Protein AF-A0A956SH26-F1 (afdb_monomer)

Structure (mmCIF, N/CA/C/O backbone):
data_AF-A0A956SH26-F1
#
_entry.id   AF-A0A956SH26-F1
#
loop_
_atom_site.group_PDB
_atom_site.id
_atom_site.type_symbol
_atom_site.label_atom_id
_atom_site.label_alt_id
_atom_site.label_comp_id
_atom_site.label_asym_id
_atom_site.label_entity_id
_atom_site.label_seq_id
_atom_site.pdbx_PDB_ins_code
_atom_site.Cartn_x
_atom_site.Cartn_y
_atom_site.Cartn_z
_atom_site.occupancy
_atom_site.B_iso_or_equiv
_atom_site.auth_seq_id
_atom_site.auth_comp_id
_atom_site.auth_asym_id
_atom_site.auth_atom_id
_atom_site.pdbx_PDB_model_num
ATOM 1 N N . MET A 1 1 ? 24.026 -11.781 -23.128 1.00 44.22 1 MET A N 1
ATOM 2 C CA . MET A 1 1 ? 24.249 -12.808 -22.088 1.00 44.22 1 MET A CA 1
ATOM 3 C C . MET A 1 1 ? 23.084 -12.707 -21.122 1.00 44.22 1 MET A C 1
ATOM 5 O O . MET A 1 1 ? 22.837 -11.611 -20.641 1.00 44.22 1 MET A O 1
ATOM 9 N N . THR A 1 2 ? 22.314 -13.774 -20.916 1.00 54.91 2 THR A N 1
ATOM 10 C CA . THR A 1 2 ? 21.212 -13.775 -19.942 1.00 54.91 2 THR A CA 1
ATOM 11 C C . THR A 1 2 ? 21.819 -13.836 -18.546 1.00 54.91 2 THR A C 1
ATOM 13 O O . THR A 1 2 ? 22.361 -14.868 -18.153 1.00 54.91 2 THR A O 1
ATOM 16 N N . VAL A 1 3 ? 21.793 -12.716 -17.828 1.00 58.78 3 VAL A N 1
ATOM 17 C CA . VAL A 1 3 ? 22.122 -12.686 -16.400 1.00 58.78 3 VAL A CA 1
ATOM 18 C C . VAL A 1 3 ? 21.162 -13.659 -15.694 1.00 58.78 3 VAL A C 1
ATOM 20 O O . VAL A 1 3 ? 19.974 -13.647 -16.008 1.00 58.78 3 VAL A O 1
ATOM 23 N N . PRO A 1 4 ? 21.620 -14.573 -14.828 1.00 72.94 4 PRO A N 1
ATOM 24 C CA . PRO A 1 4 ? 20.715 -15.438 -14.074 1.00 72.94 4 PRO A CA 1
ATOM 25 C C . PRO A 1 4 ? 19.780 -14.630 -13.159 1.00 72.94 4 PRO A C 1
ATOM 27 O O . PRO A 1 4 ? 20.211 -13.677 -12.517 1.00 72.94 4 PRO A O 1
ATOM 30 N N . LEU A 1 5 ? 18.518 -15.055 -13.014 1.00 68.50 5 LEU A N 1
ATOM 31 C CA . LEU A 1 5 ? 17.537 -14.419 -12.110 1.00 68.50 5 LEU A CA 1
ATOM 32 C C . LEU A 1 5 ? 18.077 -14.251 -10.672 1.00 68.50 5 LEU A C 1
ATOM 34 O O . LEU A 1 5 ? 17.781 -13.277 -9.993 1.00 68.50 5 LEU A O 1
ATOM 38 N N . LEU A 1 6 ? 18.902 -15.198 -10.215 1.00 71.25 6 LEU A N 1
ATOM 39 C CA . LEU A 1 6 ? 19.466 -15.240 -8.862 1.00 71.25 6 LEU A CA 1
ATOM 40 C C . LEU A 1 6 ? 20.869 -14.628 -8.746 1.00 71.25 6 LEU A C 1
ATOM 42 O O . LEU A 1 6 ? 21.540 -14.857 -7.745 1.00 71.25 6 LEU A O 1
ATOM 46 N N . SER A 1 7 ? 21.348 -13.887 -9.746 1.00 83.06 7 SER A N 1
ATOM 47 C CA . SER A 1 7 ? 22.596 -13.118 -9.607 1.00 83.06 7 SER A CA 1
ATOM 48 C C . SER A 1 7 ? 22.368 -11.638 -9.318 1.00 83.06 7 SER A C 1
ATOM 50 O O . SER A 1 7 ? 23.337 -10.919 -9.108 1.00 83.06 7 SER A O 1
ATOM 52 N N . ASP A 1 8 ? 21.114 -11.177 -9.302 1.00 87.19 8 ASP A N 1
ATOM 53 C CA . ASP A 1 8 ? 20.775 -9.807 -8.929 1.00 87.19 8 ASP A CA 1
ATOM 54 C C . ASP A 1 8 ? 20.595 -9.695 -7.400 1.00 87.19 8 ASP A C 1
ATOM 56 O O . ASP A 1 8 ? 19.598 -10.185 -6.856 1.00 87.19 8 ASP A O 1
ATOM 60 N N . PRO A 1 9 ? 21.535 -9.057 -6.678 1.00 90.81 9 PRO A N 1
ATOM 61 C CA . PRO A 1 9 ? 21.502 -9.013 -5.221 1.00 90.81 9 PRO A CA 1
ATOM 62 C C . PRO A 1 9 ? 20.339 -8.170 -4.671 1.00 90.81 9 PRO A C 1
ATOM 64 O O . PRO A 1 9 ? 19.842 -8.477 -3.584 1.00 90.81 9 PRO A O 1
ATOM 67 N N . ILE A 1 10 ? 19.849 -7.166 -5.413 1.00 91.56 10 ILE A N 1
ATOM 68 C CA . ILE A 1 10 ? 18.668 -6.385 -5.013 1.00 91.56 10 ILE A CA 1
ATOM 69 C C . ILE A 1 10 ? 17.419 -7.259 -5.117 1.00 91.56 10 ILE A C 1
ATOM 71 O O . ILE A 1 10 ? 16.627 -7.308 -4.176 1.00 91.56 10 ILE A O 1
ATOM 75 N N . LEU A 1 11 ? 17.272 -8.006 -6.215 1.00 91.62 11 LEU A N 1
ATOM 76 C CA . LEU A 1 11 ? 16.146 -8.923 -6.393 1.00 91.62 11 LEU A CA 1
ATOM 77 C C . LEU A 1 11 ? 16.136 -10.017 -5.319 1.00 91.62 11 LEU A C 1
ATOM 79 O O . LEU A 1 11 ? 15.102 -10.257 -4.700 1.00 91.62 11 LEU A O 1
ATOM 83 N N . ILE A 1 12 ? 17.284 -10.645 -5.043 1.00 92.31 12 ILE A N 1
ATOM 84 C CA . ILE A 1 12 ? 17.405 -11.657 -3.979 1.00 92.31 12 ILE A CA 1
ATOM 85 C C . ILE A 1 12 ? 17.000 -11.067 -2.626 1.00 92.31 12 ILE A C 1
ATOM 87 O O . ILE A 1 12 ? 16.235 -11.690 -1.887 1.00 92.31 12 ILE A O 1
ATOM 91 N N . THR A 1 13 ? 17.472 -9.857 -2.316 1.00 93.62 13 THR A N 1
ATOM 92 C CA . THR A 1 13 ? 17.128 -9.158 -1.072 1.00 93.62 13 THR A CA 1
ATOM 93 C C . THR A 1 13 ? 15.626 -8.891 -0.996 1.00 93.62 13 THR A C 1
ATOM 95 O O . THR A 1 13 ? 14.999 -9.219 0.009 1.00 93.62 13 THR A O 1
ATOM 98 N N . MET A 1 14 ? 15.019 -8.383 -2.071 1.00 93.88 14 MET A N 1
ATOM 99 C CA . MET A 1 14 ? 13.576 -8.140 -2.139 1.00 93.88 14 MET A CA 1
ATOM 100 C C . MET A 1 14 ? 12.752 -9.416 -1.962 1.00 93.88 14 MET A C 1
ATOM 102 O O . MET A 1 14 ? 11.763 -9.406 -1.227 1.00 93.88 14 MET A O 1
ATOM 106 N N . LEU A 1 15 ? 13.155 -10.525 -2.586 1.00 92.81 15 LEU A N 1
ATOM 107 C CA . LEU A 1 15 ? 12.481 -11.816 -2.432 1.00 92.81 15 LEU A CA 1
ATOM 108 C C . LEU A 1 15 ? 12.598 -12.339 -0.993 1.00 92.81 15 LEU A C 1
ATOM 110 O O . LEU A 1 15 ? 11.599 -12.770 -0.415 1.00 92.81 15 LEU A O 1
ATOM 114 N N . ALA A 1 16 ? 13.785 -12.251 -0.386 1.00 91.88 16 ALA A N 1
ATOM 115 C CA . ALA A 1 16 ? 14.010 -12.661 0.999 1.00 91.88 16 ALA A CA 1
ATOM 116 C C . ALA A 1 16 ? 13.195 -11.816 1.994 1.00 91.88 16 ALA A C 1
ATOM 118 O O . ALA A 1 16 ? 12.594 -12.358 2.928 1.00 91.88 16 ALA A O 1
ATOM 119 N N . LEU A 1 17 ? 13.124 -10.499 1.774 1.00 91.69 17 LEU A N 1
ATOM 120 C CA . LEU A 1 17 ? 12.288 -9.597 2.564 1.00 91.69 17 LEU A CA 1
ATOM 121 C C . LEU A 1 17 ? 10.804 -9.946 2.418 1.00 91.69 17 LEU A C 1
ATOM 123 O O . LEU A 1 17 ? 10.129 -10.132 3.428 1.00 91.69 17 LEU A O 1
ATOM 127 N N . SER A 1 18 ? 10.318 -10.102 1.185 1.00 88.31 18 SER A N 1
ATOM 128 C CA . SER A 1 18 ? 8.891 -10.303 0.893 1.00 88.31 18 SER A CA 1
ATOM 129 C C . SER A 1 18 ? 8.357 -11.655 1.374 1.00 88.31 18 SER A C 1
ATOM 131 O O . SER A 1 18 ? 7.241 -11.734 1.880 1.00 88.31 18 SER A O 1
ATOM 133 N N . VAL A 1 19 ? 9.142 -12.729 1.240 1.00 88.00 19 VAL A N 1
ATOM 134 C CA . VAL A 1 19 ? 8.716 -14.087 1.630 1.00 88.00 19 VAL A CA 1
ATOM 135 C C . VAL A 1 19 ? 9.003 -14.375 3.106 1.00 88.00 19 VAL A C 1
ATOM 137 O O . VAL A 1 19 ? 8.254 -15.110 3.747 1.00 88.00 19 VAL A O 1
ATOM 140 N N . GLY A 1 20 ? 10.090 -13.821 3.648 1.00 85.50 20 GLY A N 1
ATOM 141 C CA . GLY A 1 20 ? 10.571 -14.134 4.992 1.00 85.50 20 GLY A CA 1
ATOM 142 C C . GLY A 1 20 ? 10.289 -13.034 6.007 1.00 85.50 20 GLY A C 1
ATOM 143 O O . GLY A 1 20 ? 9.491 -13.214 6.924 1.00 85.50 20 GLY A O 1
ATOM 144 N N . ILE A 1 21 ? 10.984 -11.902 5.877 1.00 85.12 21 ILE A N 1
ATOM 145 C CA . ILE A 1 21 ? 11.064 -10.900 6.951 1.00 85.12 21 ILE A CA 1
ATOM 146 C C . ILE A 1 21 ? 9.741 -10.154 7.139 1.00 85.12 21 ILE A C 1
ATOM 148 O O . ILE A 1 21 ? 9.272 -10.052 8.271 1.00 85.12 21 ILE A O 1
ATOM 152 N N . LEU A 1 22 ? 9.114 -9.672 6.063 1.00 88.75 22 LEU A N 1
ATOM 153 C CA . LEU A 1 22 ? 7.910 -8.838 6.146 1.00 88.75 22 LEU A CA 1
ATOM 154 C C . LEU A 1 22 ? 6.697 -9.578 6.731 1.00 88.75 22 LEU A C 1
ATOM 156 O O . LEU A 1 22 ? 6.100 -9.051 7.672 1.00 88.75 22 LEU A O 1
ATOM 160 N N . PRO A 1 23 ? 6.360 -10.815 6.308 1.00 87.25 23 PRO A N 1
ATOM 161 C CA . PRO A 1 23 ? 5.244 -11.546 6.910 1.00 87.25 23 PRO A CA 1
ATOM 162 C C . PRO A 1 23 ? 5.464 -11.835 8.404 1.00 87.25 23 PRO A C 1
ATOM 164 O O . PRO A 1 23 ? 4.526 -11.789 9.207 1.00 87.25 23 PRO A O 1
ATOM 167 N N . LEU A 1 24 ? 6.711 -12.121 8.800 1.00 88.00 24 LEU A N 1
ATOM 168 C CA . LEU A 1 24 ? 7.072 -12.365 10.198 1.00 88.00 24 LEU A CA 1
ATOM 169 C C . LEU A 1 24 ? 7.025 -11.081 11.032 1.00 88.00 24 LEU A C 1
ATOM 171 O O . LEU A 1 24 ? 6.506 -11.109 12.151 1.00 88.00 24 LEU A O 1
ATOM 175 N N . LEU A 1 25 ? 7.522 -9.969 10.486 1.00 87.62 25 LEU A N 1
ATOM 176 C CA . LEU A 1 25 ? 7.476 -8.658 11.125 1.00 87.62 25 LEU A CA 1
ATOM 177 C C . LEU A 1 25 ? 6.027 -8.204 11.318 1.00 87.62 25 LEU A C 1
ATOM 179 O O . LEU A 1 25 ? 5.654 -7.879 12.442 1.00 87.62 25 LEU A O 1
ATOM 183 N N . GLY A 1 26 ? 5.180 -8.306 10.291 1.00 86.06 26 GLY A N 1
ATOM 184 C CA . GLY A 1 26 ? 3.755 -7.976 10.392 1.00 86.06 26 GLY A CA 1
ATOM 185 C C . GLY A 1 26 ? 3.036 -8.809 11.458 1.00 86.06 26 GLY A C 1
ATOM 186 O O . GLY A 1 26 ? 2.297 -8.278 12.288 1.00 86.06 26 GLY A O 1
ATOM 187 N N . LYS A 1 27 ? 3.324 -10.115 11.539 1.00 86.88 27 LYS A N 1
ATOM 188 C CA . LYS A 1 27 ? 2.788 -10.986 12.602 1.00 86.88 27 LYS A CA 1
ATOM 189 C C . LYS A 1 27 ? 3.291 -10.599 13.997 1.00 86.88 27 LYS A C 1
ATOM 191 O O . LYS A 1 27 ? 2.544 -10.705 14.973 1.00 86.88 27 LYS A O 1
ATOM 196 N N . TYR A 1 28 ? 4.551 -10.188 14.117 1.00 90.12 28 TYR A N 1
ATOM 197 C CA . TYR A 1 28 ? 5.114 -9.693 15.372 1.00 90.12 28 TYR A CA 1
ATOM 198 C C . TYR A 1 28 ? 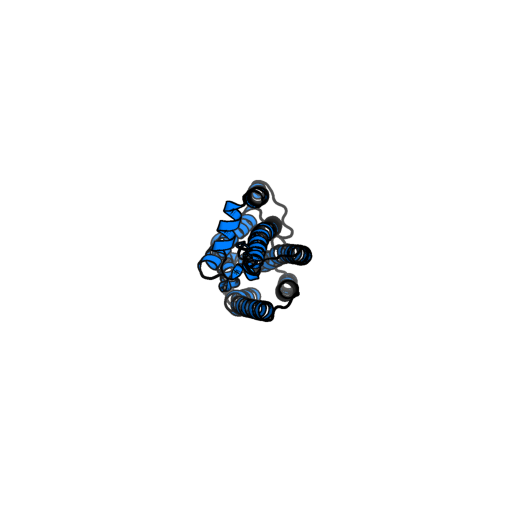4.461 -8.372 15.796 1.00 90.12 28 TYR A C 1
ATOM 200 O O . TYR A 1 28 ? 4.046 -8.243 16.950 1.00 90.12 28 TYR A O 1
ATOM 208 N N . GLU A 1 29 ? 4.314 -7.426 14.870 1.00 89.06 29 GLU A N 1
ATOM 209 C CA . GLU A 1 29 ? 3.671 -6.133 15.107 1.00 89.06 29 GLU A CA 1
ATOM 210 C C . GLU A 1 29 ? 2.212 -6.292 15.522 1.00 89.06 29 GLU A C 1
ATOM 212 O O . GLU A 1 29 ? 1.805 -5.683 16.512 1.00 89.06 29 GLU A O 1
ATOM 217 N N . HIS A 1 30 ? 1.478 -7.191 14.860 1.00 88.31 30 HIS A N 1
ATOM 218 C CA . HIS A 1 30 ? 0.107 -7.546 15.219 1.00 88.31 30 HIS A CA 1
ATOM 219 C C . HIS A 1 30 ? -0.011 -7.990 16.674 1.00 88.31 30 HIS A C 1
ATOM 221 O O . HIS A 1 30 ? -0.757 -7.409 17.462 1.00 88.31 30 HIS A O 1
ATOM 227 N N . ARG A 1 31 ? 0.801 -8.975 17.068 1.00 89.62 31 ARG A N 1
ATOM 228 C CA . ARG A 1 31 ? 0.810 -9.489 18.444 1.00 89.62 31 ARG A CA 1
ATOM 229 C C . ARG A 1 31 ? 1.245 -8.431 19.450 1.00 89.62 31 ARG A C 1
ATOM 231 O O . ARG A 1 31 ? 0.777 -8.429 20.585 1.00 89.62 31 ARG A O 1
ATOM 238 N N . ARG A 1 32 ? 2.173 -7.548 19.074 1.00 92.69 32 ARG A N 1
ATOM 239 C CA . ARG A 1 32 ? 2.643 -6.466 19.946 1.00 92.69 32 ARG A CA 1
ATOM 240 C C . ARG A 1 32 ? 1.542 -5.435 20.189 1.00 92.69 32 ARG A C 1
ATOM 242 O O . ARG A 1 32 ? 1.365 -5.031 21.336 1.00 92.69 32 ARG A O 1
ATOM 249 N N . LEU A 1 33 ? 0.801 -5.055 19.149 1.00 91.00 33 LEU A N 1
ATOM 250 C CA . LEU A 1 33 ? -0.345 -4.158 19.274 1.00 91.00 33 LEU A CA 1
ATOM 251 C C . LEU A 1 33 ? -1.433 -4.775 20.163 1.00 91.00 33 LEU A C 1
ATOM 253 O O . LEU A 1 33 ? -1.867 -4.115 21.105 1.00 91.00 33 LEU A O 1
ATOM 257 N N . GLN A 1 34 ? -1.793 -6.044 19.938 1.00 89.94 34 GLN A N 1
ATOM 258 C CA . GLN A 1 34 ? -2.773 -6.756 20.771 1.00 89.94 34 GLN A CA 1
ATOM 259 C C . GLN A 1 34 ? -2.391 -6.716 22.255 1.00 89.94 34 GLN A C 1
ATOM 261 O O . GLN A 1 34 ? -3.182 -6.273 23.083 1.00 89.94 34 GLN A O 1
ATOM 266 N N . ARG A 1 35 ? -1.134 -7.035 22.593 1.00 91.62 35 ARG A N 1
ATOM 267 C CA . ARG A 1 35 ? -0.641 -6.950 23.982 1.00 91.62 35 ARG A CA 1
ATOM 268 C C . ARG A 1 35 ? -0.756 -5.547 24.575 1.00 91.62 35 ARG A C 1
ATOM 270 O O . ARG A 1 35 ? -1.028 -5.399 25.763 1.00 91.62 35 ARG A O 1
ATOM 277 N N . TRP A 1 36 ? -0.503 -4.501 23.787 1.00 92.56 36 TRP A N 1
ATOM 278 C CA . TRP A 1 36 ? -0.632 -3.119 24.261 1.00 92.56 36 TRP A CA 1
ATOM 279 C C . TRP A 1 36 ? -2.087 -2.715 24.496 1.00 92.56 36 TRP A C 1
ATOM 281 O O . TRP A 1 36 ? -2.359 -1.989 25.455 1.00 92.56 36 TRP A O 1
ATOM 291 N N . ILE A 1 37 ? -3.006 -3.203 23.664 1.00 89.62 37 ILE A N 1
ATOM 292 C CA . ILE A 1 37 ? -4.448 -2.989 23.817 1.00 89.62 37 ILE A CA 1
ATOM 293 C C . ILE A 1 37 ? -4.978 -3.747 25.038 1.00 89.62 37 ILE A C 1
ATOM 295 O O . ILE A 1 37 ? -5.668 -3.152 25.866 1.00 89.62 37 ILE A O 1
ATOM 299 N N . GLU A 1 38 ? -4.591 -5.012 25.218 1.00 89.62 38 GLU A N 1
ATOM 300 C CA . GLU A 1 38 ? -4.919 -5.822 26.402 1.00 89.62 38 GLU A CA 1
ATOM 301 C C . GLU A 1 38 ? -4.406 -5.173 27.695 1.00 89.62 38 GLU A C 1
ATOM 303 O O . GLU A 1 38 ? -5.120 -5.110 28.696 1.00 89.62 38 GLU A O 1
ATOM 308 N N . ALA A 1 39 ? -3.200 -4.599 27.654 1.00 92.31 39 ALA A N 1
ATOM 309 C CA . ALA A 1 39 ? -2.623 -3.819 28.748 1.00 92.31 39 ALA A CA 1
ATOM 310 C C . ALA A 1 39 ? -3.261 -2.423 28.927 1.00 92.31 39 ALA A C 1
ATOM 312 O O . ALA A 1 39 ? -2.783 -1.635 29.745 1.00 92.31 39 ALA A O 1
ATOM 313 N N . ARG A 1 40 ? -4.321 -2.099 28.170 1.00 87.69 40 ARG A N 1
ATOM 314 C CA . ARG A 1 40 ? -5.079 -0.836 28.209 1.00 87.69 40 ARG A CA 1
ATOM 315 C C . ARG A 1 40 ? -4.214 0.413 28.040 1.00 87.69 40 ARG A C 1
ATOM 317 O O . ARG A 1 40 ? -4.458 1.446 28.666 1.00 87.69 40 ARG A O 1
ATOM 324 N N . ARG A 1 41 ? -3.195 0.341 27.183 1.00 91.31 41 ARG A N 1
ATOM 325 C CA . ARG A 1 41 ? -2.369 1.507 26.855 1.00 91.31 41 ARG A CA 1
ATOM 326 C C . ARG A 1 41 ? -3.142 2.475 25.962 1.00 91.31 41 ARG A C 1
ATOM 328 O O . ARG A 1 41 ? -3.569 2.101 24.874 1.00 91.31 41 ARG A O 1
ATOM 335 N N . SER A 1 42 ? -3.242 3.735 26.376 1.00 88.50 42 SER A N 1
ATOM 336 C CA . SER A 1 42 ? -3.896 4.789 25.587 1.00 88.50 42 SER A CA 1
ATOM 337 C C . SER A 1 42 ? -3.123 5.178 24.323 1.00 88.50 42 SER A C 1
ATOM 339 O O . SER A 1 42 ? -3.719 5.667 23.373 1.00 88.50 42 SER A O 1
ATOM 341 N N . ASP A 1 43 ? -1.808 4.945 24.287 1.00 93.31 43 ASP A N 1
ATOM 342 C CA . ASP A 1 43 ? -0.921 5.313 23.177 1.00 93.31 43 ASP A CA 1
ATOM 343 C C . ASP A 1 43 ? -0.592 4.148 22.225 1.00 93.31 43 ASP A C 1
ATOM 345 O O . ASP A 1 43 ? 0.277 4.283 21.360 1.00 93.31 43 ASP A O 1
ATOM 349 N N . ALA A 1 44 ? -1.267 3.000 22.374 1.00 94.56 44 ALA A N 1
ATOM 350 C CA . ALA A 1 44 ? -0.950 1.760 21.664 1.00 94.56 44 ALA A CA 1
ATOM 351 C C . ALA A 1 44 ? -0.920 1.930 20.135 1.00 94.56 44 ALA A C 1
ATOM 353 O O . ALA A 1 44 ? 0.067 1.559 19.497 1.00 94.56 44 ALA A O 1
ATOM 354 N N . ARG A 1 45 ? -1.969 2.528 19.553 1.00 95.06 45 ARG A N 1
ATOM 355 C CA . ARG A 1 45 ? -2.090 2.706 18.095 1.00 95.06 45 ARG A CA 1
ATOM 356 C C . ARG A 1 45 ? -1.119 3.744 17.561 1.00 95.06 45 ARG A C 1
ATOM 358 O O . ARG A 1 45 ? -0.456 3.492 16.567 1.00 95.06 45 ARG A O 1
ATOM 365 N N . LEU A 1 46 ? -0.957 4.867 18.264 1.00 96.56 46 LEU A N 1
ATOM 366 C CA . LEU A 1 46 ? 0.004 5.908 17.882 1.00 96.56 46 LEU A CA 1
ATOM 367 C C . LEU A 1 46 ? 1.430 5.357 17.796 1.00 96.56 46 LEU A C 1
ATOM 369 O O . LEU A 1 46 ? 2.137 5.617 16.823 1.00 96.56 46 LEU A O 1
ATOM 373 N N . ARG A 1 47 ? 1.844 4.561 18.789 1.00 95.12 47 ARG A N 1
ATOM 374 C CA . ARG A 1 47 ? 3.153 3.893 18.771 1.00 95.12 47 ARG A CA 1
ATOM 375 C C . ARG A 1 47 ? 3.265 2.865 17.664 1.00 95.12 47 ARG A C 1
ATOM 377 O O . ARG A 1 47 ? 4.338 2.727 17.088 1.00 95.12 47 ARG A O 1
ATOM 384 N N . HIS A 1 48 ? 2.191 2.127 17.411 1.00 94.94 48 HIS A N 1
ATOM 385 C CA . HIS A 1 48 ? 2.161 1.157 16.332 1.00 94.94 48 HIS A CA 1
ATOM 386 C C . HIS A 1 48 ? 2.350 1.848 14.977 1.00 94.94 48 HIS A C 1
ATOM 388 O O . HIS A 1 48 ? 3.300 1.507 14.284 1.00 94.94 48 HIS A O 1
ATOM 394 N N . TYR A 1 49 ? 1.573 2.890 14.668 1.00 96.50 49 TYR A N 1
ATOM 395 C CA . TYR A 1 49 ? 1.705 3.631 13.412 1.00 96.50 49 TYR A CA 1
ATOM 396 C C . TYR A 1 49 ? 3.093 4.253 13.241 1.00 96.50 49 TYR A C 1
ATOM 398 O O . TYR A 1 49 ? 3.697 4.106 12.186 1.00 96.50 49 TYR A O 1
ATOM 406 N N . ALA A 1 50 ? 3.634 4.890 14.287 1.00 96.25 50 ALA A N 1
ATOM 407 C CA . ALA A 1 50 ? 4.970 5.486 14.234 1.00 96.25 50 ALA A CA 1
ATOM 408 C C . ALA A 1 50 ? 6.074 4.437 14.019 1.00 96.25 50 ALA A C 1
ATOM 410 O O . ALA A 1 50 ? 7.067 4.695 13.340 1.00 96.25 50 ALA A O 1
ATOM 411 N N . TRP A 1 51 ? 5.915 3.249 14.605 1.00 94.19 51 TRP A N 1
ATOM 412 C CA . TRP A 1 51 ? 6.845 2.148 14.388 1.00 94.19 51 TRP A CA 1
ATOM 413 C C . TRP A 1 51 ? 6.769 1.611 12.958 1.00 94.19 51 TRP A C 1
ATOM 415 O O . TRP A 1 51 ? 7.814 1.373 12.352 1.00 94.19 51 TRP A O 1
ATOM 425 N N . THR A 1 52 ? 5.560 1.401 12.436 1.00 93.81 52 THR A N 1
ATOM 426 C CA . THR A 1 52 ? 5.355 0.896 11.074 1.00 93.81 52 THR A CA 1
ATOM 427 C C . THR A 1 52 ? 5.914 1.894 10.059 1.00 93.81 52 THR A C 1
ATOM 429 O O . THR A 1 52 ? 6.752 1.508 9.254 1.00 93.81 52 THR A O 1
ATOM 432 N N . GLU A 1 53 ? 5.612 3.188 10.210 1.00 95.44 53 GLU A N 1
ATOM 433 C CA . GLU A 1 53 ? 6.179 4.276 9.398 1.00 95.44 53 GLU A CA 1
ATOM 434 C C . GLU A 1 53 ? 7.719 4.260 9.411 1.00 95.44 53 GLU A C 1
ATOM 436 O O . GLU A 1 53 ? 8.369 4.302 8.366 1.00 95.44 53 GLU A O 1
ATOM 441 N N . GLY A 1 54 ? 8.329 4.146 10.597 1.00 96.06 54 GLY A N 1
ATOM 442 C CA . GLY A 1 54 ? 9.785 4.051 10.719 1.00 96.06 54 GLY A CA 1
ATOM 443 C C . GLY A 1 54 ? 10.360 2.806 10.038 1.00 96.06 54 GLY A C 1
ATOM 444 O O . GLY A 1 54 ? 11.401 2.884 9.388 1.00 96.06 54 GLY A O 1
ATOM 445 N N . SER A 1 55 ? 9.680 1.665 10.157 1.00 93.12 55 SER A N 1
ATOM 446 C CA . SER A 1 55 ? 10.113 0.396 9.561 1.00 93.12 55 SER A CA 1
ATOM 447 C C . SER A 1 55 ? 10.050 0.438 8.032 1.00 93.12 55 SER A C 1
ATOM 449 O O . SER A 1 55 ? 10.984 -0.018 7.373 1.00 93.12 55 SER A O 1
ATOM 451 N N . GLU A 1 56 ? 9.006 1.045 7.466 1.00 94.75 56 GLU A N 1
ATOM 452 C CA . GLU A 1 56 ? 8.856 1.240 6.020 1.00 94.75 56 GLU A CA 1
ATOM 453 C C . GLU A 1 56 ? 9.989 2.086 5.440 1.00 94.75 56 GLU A C 1
ATOM 455 O O . GLU A 1 56 ? 10.621 1.686 4.458 1.00 94.75 56 GLU A O 1
ATOM 460 N N . TRP A 1 57 ? 10.325 3.211 6.076 1.00 97.31 57 TRP A N 1
ATOM 461 C CA . TRP A 1 57 ? 11.435 4.053 5.626 1.00 97.31 57 TRP A CA 1
ATOM 462 C C . TRP A 1 57 ? 12.803 3.385 5.815 1.00 97.31 57 TRP A C 1
ATOM 464 O O . TRP A 1 57 ? 13.655 3.494 4.930 1.00 97.31 57 TRP A O 1
ATOM 474 N N . ILE A 1 58 ? 13.016 2.660 6.921 1.00 95.62 58 ILE A N 1
ATOM 475 C CA . ILE A 1 58 ? 14.259 1.907 7.174 1.00 95.62 58 ILE A CA 1
ATOM 476 C C . ILE A 1 58 ? 14.492 0.839 6.102 1.00 95.62 58 ILE A C 1
ATOM 478 O O . ILE A 1 58 ? 15.640 0.562 5.767 1.00 95.62 58 ILE A O 1
ATOM 482 N N . LEU A 1 59 ? 13.434 0.248 5.550 1.00 93.06 59 LEU A N 1
ATOM 483 C CA . LEU A 1 59 ? 13.546 -0.711 4.453 1.00 93.06 59 LEU A CA 1
ATOM 484 C C . LEU A 1 59 ? 13.694 -0.013 3.097 1.00 93.06 59 LEU A C 1
ATOM 486 O O . LEU A 1 59 ? 14.548 -0.386 2.294 1.00 93.06 59 LEU A O 1
ATOM 490 N N . THR A 1 60 ? 12.892 1.021 2.852 1.00 95.69 60 THR A N 1
ATOM 491 C CA . THR A 1 60 ? 12.802 1.683 1.545 1.00 95.69 60 THR A CA 1
ATOM 492 C C . THR A 1 60 ? 14.045 2.493 1.217 1.00 95.69 60 THR A C 1
ATOM 494 O O . THR A 1 60 ? 14.578 2.358 0.117 1.00 95.69 60 THR A O 1
ATOM 497 N N . VAL A 1 61 ? 14.546 3.316 2.147 1.00 96.88 61 VAL A N 1
ATOM 498 C CA . VAL A 1 61 ? 15.666 4.229 1.861 1.00 96.88 61 VAL A CA 1
ATOM 499 C C . VAL A 1 61 ? 16.933 3.473 1.459 1.00 96.88 61 VAL A C 1
ATOM 501 O O . VAL A 1 61 ? 17.484 3.809 0.413 1.00 96.88 61 VAL A O 1
ATOM 504 N N . PRO A 1 62 ? 17.410 2.447 2.193 1.00 96.19 62 PRO A N 1
ATOM 505 C CA . PRO A 1 62 ? 18.628 1.740 1.805 1.00 96.19 62 PRO A CA 1
ATOM 506 C C . PRO A 1 62 ? 18.500 1.034 0.457 1.00 96.19 62 PRO A C 1
ATOM 508 O O . PRO A 1 62 ? 19.436 1.073 -0.336 1.00 96.19 62 PRO A O 1
ATOM 511 N N . LEU A 1 63 ? 17.345 0.426 0.170 1.00 95.06 63 LEU A N 1
ATOM 512 C CA . LEU A 1 63 ? 17.104 -0.257 -1.103 1.00 95.06 63 LEU A CA 1
ATOM 513 C C . LEU A 1 63 ? 17.000 0.725 -2.270 1.00 95.06 63 LEU A C 1
ATOM 515 O O . LEU A 1 63 ? 17.563 0.473 -3.332 1.00 95.06 63 LEU A O 1
ATOM 519 N N . PHE A 1 64 ? 16.346 1.866 -2.064 1.00 94.06 64 PHE A N 1
ATOM 520 C CA . PHE A 1 64 ? 16.296 2.944 -3.045 1.00 94.06 64 PHE A CA 1
ATOM 521 C C . PHE A 1 64 ? 17.687 3.537 -3.305 1.00 94.06 64 PHE A C 1
ATOM 523 O O . PHE A 1 64 ? 18.085 3.711 -4.454 1.00 94.06 64 PHE A O 1
ATOM 530 N N . VAL A 1 65 ? 18.462 3.809 -2.250 1.00 94.38 65 VAL A N 1
ATOM 531 C CA . VAL A 1 65 ? 19.839 4.307 -2.375 1.00 94.38 65 VAL A CA 1
ATOM 532 C C . VAL A 1 65 ? 20.708 3.289 -3.107 1.00 94.38 65 VAL A C 1
ATOM 534 O O . VAL A 1 65 ? 21.419 3.668 -4.033 1.00 94.38 65 VAL A O 1
ATOM 537 N N . TRP A 1 66 ? 20.609 2.002 -2.763 1.00 93.94 66 TRP A N 1
ATOM 538 C CA . TRP A 1 66 ? 21.327 0.938 -3.465 1.00 93.94 66 TRP A CA 1
ATOM 539 C C . TRP A 1 66 ? 20.934 0.882 -4.947 1.00 93.94 66 TRP A C 1
ATOM 541 O O . TRP A 1 66 ? 21.815 0.870 -5.803 1.00 93.94 66 TRP A O 1
ATOM 551 N N . TRP A 1 67 ? 19.639 0.951 -5.267 1.00 93.00 67 TRP A N 1
ATOM 552 C CA . TRP A 1 67 ? 19.155 1.006 -6.648 1.00 93.00 67 TRP A CA 1
ATOM 553 C C . TRP A 1 67 ? 19.789 2.153 -7.449 1.00 93.00 67 TRP A C 1
ATOM 555 O O . TRP A 1 67 ? 20.256 1.953 -8.573 1.00 93.00 67 TRP A O 1
ATOM 565 N N . VAL A 1 68 ? 19.828 3.355 -6.868 1.00 90.19 68 VAL A N 1
ATOM 566 C CA . VAL A 1 68 ? 20.421 4.541 -7.504 1.00 90.19 68 VAL A CA 1
ATOM 567 C C . VAL A 1 68 ? 21.937 4.400 -7.647 1.00 90.19 68 VAL A C 1
ATOM 569 O O . VAL A 1 68 ? 22.480 4.729 -8.702 1.00 90.19 68 VAL A O 1
ATOM 572 N N . MET A 1 69 ? 22.624 3.892 -6.620 1.00 89.88 69 MET A N 1
ATOM 573 C CA . MET A 1 69 ? 24.076 3.683 -6.637 1.00 89.88 69 MET A CA 1
ATOM 574 C C . MET A 1 69 ? 24.514 2.630 -7.659 1.00 89.88 69 MET A C 1
ATOM 576 O O . MET A 1 69 ? 25.597 2.756 -8.223 1.00 89.88 69 MET A O 1
ATOM 580 N N . ASP A 1 70 ? 23.668 1.639 -7.941 1.00 87.44 70 ASP A N 1
ATOM 581 C CA . ASP A 1 70 ? 23.892 0.627 -8.983 1.00 87.44 70 ASP A CA 1
ATOM 582 C C . ASP A 1 70 ? 23.536 1.142 -10.397 1.00 87.44 70 ASP A C 1
ATOM 584 O O . ASP A 1 70 ? 23.471 0.377 -11.354 1.00 87.44 70 ASP A O 1
ATOM 588 N N . ALA A 1 71 ? 23.281 2.452 -10.538 1.00 80.38 71 ALA A N 1
ATOM 589 C CA . ALA A 1 71 ? 22.990 3.146 -11.793 1.00 80.38 71 ALA A CA 1
ATOM 590 C C . ALA A 1 71 ? 21.830 2.542 -12.610 1.00 80.38 71 ALA A C 1
ATOM 592 O O . ALA A 1 71 ? 21.776 2.689 -13.831 1.00 80.38 71 ALA A O 1
ATOM 593 N N . ARG A 1 72 ? 20.849 1.922 -11.939 1.00 79.94 72 ARG A N 1
ATOM 594 C CA . ARG A 1 72 ? 19.701 1.251 -12.580 1.00 79.94 72 ARG A CA 1
ATOM 595 C C . ARG A 1 72 ? 18.664 2.197 -13.191 1.00 79.94 72 ARG A C 1
ATOM 597 O O . ARG A 1 72 ? 17.693 1.739 -13.778 1.00 79.94 72 ARG A O 1
ATOM 604 N N . GLY A 1 73 ? 18.878 3.508 -13.083 1.00 78.56 73 GLY A N 1
ATOM 605 C CA . GLY A 1 73 ? 18.033 4.543 -13.673 1.00 78.56 73 GLY A CA 1
ATOM 606 C C . GLY A 1 73 ? 16.774 4.870 -12.859 1.00 78.56 73 GLY A C 1
ATOM 607 O O . GLY A 1 73 ? 16.320 4.100 -12.013 1.00 78.56 73 GLY A O 1
ATOM 608 N N . LEU A 1 74 ? 16.210 6.054 -13.117 1.00 83.19 74 LEU A N 1
ATOM 609 C CA . LEU A 1 74 ? 14.956 6.539 -12.512 1.00 83.19 74 LEU A CA 1
ATOM 610 C C . LEU A 1 74 ? 13.785 6.608 -13.511 1.00 83.19 74 LEU A C 1
ATOM 612 O O . LEU A 1 74 ? 12.648 6.846 -13.104 1.00 83.19 74 LEU A O 1
ATOM 616 N N . GLY A 1 75 ? 14.070 6.435 -14.805 1.00 71.62 75 GLY A N 1
ATOM 617 C CA . GLY A 1 75 ? 13.125 6.622 -15.908 1.00 71.62 75 GLY A CA 1
ATOM 618 C C . GLY A 1 75 ? 12.391 5.351 -16.331 1.00 71.62 75 GLY A C 1
ATOM 619 O O . GLY A 1 75 ? 12.200 4.433 -15.529 1.00 71.62 75 GLY A O 1
ATOM 620 N N . GLU A 1 76 ? 11.956 5.323 -17.592 1.00 61.91 76 GLU A N 1
ATOM 621 C CA . GLU A 1 76 ? 11.286 4.172 -18.207 1.00 61.91 76 GLU A CA 1
ATOM 622 C C . GLU A 1 76 ? 12.107 2.881 -18.060 1.00 61.91 76 GLU A C 1
ATOM 624 O O . GLU A 1 76 ? 13.335 2.894 -18.131 1.00 61.91 76 GLU A O 1
ATOM 629 N N . GLY A 1 77 ? 11.422 1.758 -17.826 1.00 63.38 77 GLY A N 1
ATOM 630 C CA . GLY A 1 77 ? 12.059 0.450 -17.621 1.00 63.38 77 GLY A CA 1
ATOM 631 C C . GLY A 1 77 ? 12.820 0.295 -16.295 1.00 63.38 77 GLY A C 1
ATOM 632 O O . GLY A 1 77 ? 13.318 -0.791 -16.013 1.00 63.38 77 GLY A O 1
ATOM 633 N N . ALA A 1 78 ? 12.882 1.348 -15.473 1.00 81.62 78 ALA A N 1
ATOM 634 C CA . ALA A 1 78 ? 13.491 1.357 -14.147 1.00 81.62 78 ALA A CA 1
ATOM 635 C C . ALA A 1 78 ? 12.439 1.701 -13.071 1.00 81.62 78 ALA A C 1
ATOM 637 O O . ALA A 1 78 ? 11.346 1.132 -13.063 1.00 81.62 78 ALA A O 1
ATOM 638 N N . LEU A 1 79 ? 12.731 2.659 -12.181 1.00 83.19 79 LEU A N 1
ATOM 639 C CA . LEU A 1 79 ? 11.807 3.098 -11.126 1.00 83.19 79 LEU A CA 1
ATOM 640 C C . LEU A 1 79 ? 10.578 3.866 -11.627 1.00 83.19 79 LEU A C 1
ATOM 642 O O . LEU A 1 79 ? 9.645 4.048 -10.846 1.00 83.19 79 LEU A O 1
ATOM 646 N N . ARG A 1 80 ? 10.556 4.327 -12.888 1.00 88.88 80 ARG A N 1
ATOM 647 C CA . ARG A 1 80 ? 9.409 5.048 -13.477 1.00 88.88 80 ARG A CA 1
ATOM 648 C C . ARG A 1 80 ? 9.017 6.319 -12.707 1.00 88.88 80 ARG A C 1
ATOM 650 O O . ARG A 1 80 ? 7.854 6.715 -12.683 1.00 88.88 80 ARG A O 1
ATOM 657 N N . LEU A 1 81 ? 9.986 6.969 -12.066 1.00 84.19 81 LEU A N 1
ATOM 658 C CA . LEU A 1 81 ? 9.780 8.208 -11.309 1.00 84.19 81 LEU A CA 1
ATOM 659 C C . LEU A 1 81 ? 9.954 9.455 -12.176 1.00 84.19 81 LEU A C 1
ATOM 661 O O . LEU A 1 81 ? 9.288 10.457 -11.935 1.00 84.19 81 LEU A O 1
ATOM 665 N N . SER A 1 82 ? 10.833 9.405 -13.179 1.00 82.69 82 SER A N 1
ATOM 666 C CA . SER A 1 82 ? 11.098 10.547 -14.064 1.00 82.69 82 SER A CA 1
ATOM 667 C C . SER A 1 82 ? 10.349 10.488 -15.399 1.00 82.69 82 SER A C 1
ATOM 669 O O . SER A 1 82 ? 10.554 11.366 -16.234 1.00 82.69 82 SER A O 1
ATOM 671 N N . HIS A 1 83 ? 9.525 9.457 -15.627 1.00 87.19 83 HIS A N 1
ATOM 672 C CA . HIS A 1 83 ? 8.738 9.327 -16.855 1.00 87.19 83 HIS A CA 1
ATOM 673 C C . HIS A 1 83 ? 7.509 10.233 -16.826 1.00 87.19 83 HIS A C 1
ATOM 675 O O . HIS A 1 83 ? 6.771 10.255 -15.836 1.00 87.19 83 HIS A O 1
ATOM 681 N N . VAL A 1 84 ? 7.280 10.953 -17.923 1.00 87.19 84 VAL A N 1
ATOM 682 C CA . VAL A 1 84 ? 6.098 11.796 -18.109 1.00 87.19 84 VAL A CA 1
ATOM 683 C C . VAL A 1 84 ? 5.154 11.081 -19.077 1.00 87.19 84 VAL A C 1
ATOM 685 O O . VAL A 1 84 ? 5.544 10.877 -20.227 1.00 87.19 84 VAL A O 1
ATOM 688 N N . PRO A 1 85 ? 3.921 10.746 -18.652 1.00 89.88 85 PRO A N 1
ATOM 689 C CA . PRO A 1 85 ? 2.965 10.041 -19.497 1.00 89.88 85 PRO A CA 1
ATOM 690 C C . PRO A 1 85 ? 2.711 10.747 -20.835 1.00 89.88 85 PRO A C 1
ATOM 692 O O . PRO A 1 85 ? 2.555 11.972 -20.905 1.00 89.88 85 PRO A O 1
ATOM 695 N N . SER A 1 86 ? 2.604 9.964 -21.903 1.00 90.38 86 SER A N 1
ATOM 696 C CA . SER A 1 86 ? 2.357 10.428 -23.265 1.00 90.38 86 SER A CA 1
ATOM 697 C C . SER A 1 86 ? 1.333 9.549 -23.994 1.00 90.38 86 SER A C 1
ATOM 699 O O . SER A 1 86 ? 1.179 8.359 -23.724 1.00 90.38 86 SER A O 1
ATOM 701 N N . GLY A 1 87 ? 0.577 10.142 -24.925 1.00 94.06 87 GLY A N 1
ATOM 702 C CA . GLY A 1 87 ? -0.391 9.407 -25.746 1.00 94.06 87 GLY A CA 1
ATOM 703 C C . GLY A 1 87 ? -1.402 8.596 -24.924 1.00 94.06 87 GLY A C 1
ATOM 704 O O . GLY A 1 87 ? -2.191 9.159 -24.166 1.00 94.06 87 GLY A O 1
ATOM 705 N N . TRP A 1 88 ? -1.387 7.271 -25.092 1.00 93.06 88 TRP A N 1
ATOM 706 C CA . TRP A 1 88 ? -2.311 6.350 -24.424 1.00 93.06 88 TRP A CA 1
ATOM 707 C C . TRP A 1 88 ? -2.009 6.154 -22.930 1.00 93.06 88 TRP A C 1
ATOM 709 O O . TRP A 1 88 ? -2.898 5.730 -22.195 1.00 93.06 88 TRP A O 1
ATOM 719 N N . GLU A 1 89 ? -0.813 6.512 -22.453 1.00 93.94 89 GLU A N 1
ATOM 720 C CA . GLU A 1 89 ? -0.424 6.347 -21.044 1.00 93.94 89 GLU A CA 1
ATOM 721 C C . GLU A 1 89 ? -1.272 7.216 -20.100 1.00 93.94 89 GLU A C 1
ATOM 723 O O . GLU A 1 89 ? -1.514 6.874 -18.938 1.00 93.94 89 GLU A O 1
ATOM 728 N N . TRP A 1 90 ? -1.835 8.310 -20.626 1.00 95.50 90 TRP A N 1
ATOM 729 C CA . TRP A 1 90 ? -2.815 9.135 -19.919 1.00 95.50 90 TRP A CA 1
ATOM 730 C C . TRP A 1 90 ? -4.084 8.373 -19.531 1.00 95.50 90 TRP A C 1
ATOM 732 O O . TRP A 1 90 ? -4.746 8.772 -18.575 1.00 95.50 90 TRP A O 1
ATOM 742 N N . LEU A 1 91 ? -4.409 7.257 -20.195 1.00 94.88 91 LEU A N 1
ATOM 743 C CA . LEU A 1 91 ? -5.506 6.3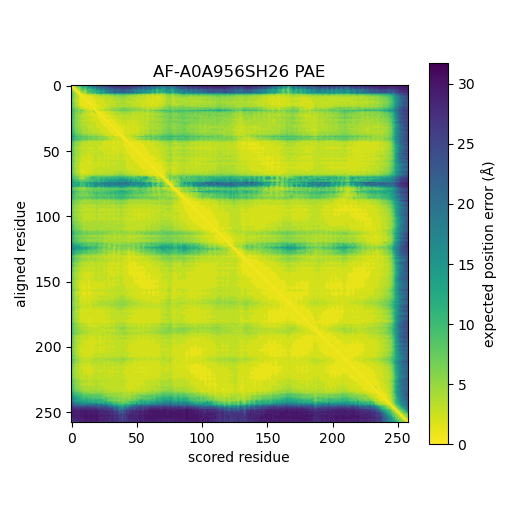82 -19.772 1.00 94.88 91 LEU A CA 1
ATOM 744 C C . LEU A 1 91 ? -5.211 5.732 -18.415 1.00 94.88 91 LEU A C 1
ATOM 746 O O . LEU A 1 91 ? -6.119 5.623 -17.594 1.00 94.88 91 LEU A O 1
ATOM 750 N N . GLY A 1 92 ? -3.954 5.362 -18.145 1.00 94.31 92 GLY A N 1
ATOM 751 C CA . GLY A 1 92 ? -3.536 4.850 -16.837 1.00 94.31 92 GLY A CA 1
ATOM 752 C C . GLY A 1 92 ? -3.673 5.911 -15.743 1.00 94.31 92 GLY A C 1
ATOM 753 O O . GLY A 1 92 ? -4.223 5.645 -14.676 1.00 94.31 92 GLY A O 1
ATOM 754 N N . VAL A 1 93 ? -3.262 7.149 -16.034 1.00 96.25 93 VAL A N 1
ATOM 755 C CA . VAL A 1 93 ? -3.429 8.285 -15.110 1.00 96.25 93 VAL A CA 1
ATOM 756 C C . VAL A 1 93 ? -4.910 8.585 -14.863 1.00 96.25 93 VAL A C 1
ATOM 758 O O . VAL A 1 93 ? -5.335 8.728 -13.717 1.00 96.25 93 VAL A O 1
ATOM 761 N N . ALA A 1 94 ? -5.720 8.638 -15.923 1.00 96.81 94 ALA A N 1
ATOM 762 C CA . ALA A 1 94 ? -7.156 8.874 -15.827 1.00 96.81 94 ALA A CA 1
ATOM 763 C C . ALA A 1 94 ? -7.866 7.765 -15.038 1.00 96.81 94 ALA A C 1
ATOM 765 O O . ALA A 1 94 ? -8.741 8.062 -14.226 1.00 96.81 94 ALA A O 1
ATOM 766 N N . ALA A 1 95 ? -7.459 6.504 -15.215 1.00 97.69 95 ALA A N 1
ATOM 767 C CA . ALA A 1 95 ? -7.965 5.383 -14.431 1.00 97.69 95 ALA A CA 1
ATOM 768 C C . ALA A 1 95 ? -7.629 5.535 -12.939 1.00 97.69 95 ALA A C 1
ATOM 770 O O . ALA A 1 95 ? -8.507 5.330 -12.101 1.00 97.69 95 ALA A O 1
ATOM 771 N N . ALA A 1 96 ? -6.409 5.966 -12.596 1.00 97.88 96 ALA A N 1
ATOM 772 C CA . ALA A 1 96 ? -6.023 6.223 -11.207 1.00 97.88 96 ALA A CA 1
ATOM 773 C C . ALA A 1 96 ? -6.846 7.360 -10.576 1.00 97.88 96 ALA A C 1
ATOM 775 O O . ALA A 1 96 ? -7.339 7.228 -9.452 1.00 97.88 96 ALA A O 1
ATOM 776 N N . ILE A 1 97 ? -7.055 8.457 -11.313 1.00 98.25 97 ILE A N 1
ATOM 777 C CA . ILE A 1 97 ? -7.901 9.578 -10.873 1.00 98.25 97 ILE A CA 1
ATOM 778 C C . ILE A 1 97 ? -9.348 9.111 -10.686 1.00 98.25 97 ILE A C 1
ATOM 780 O O . ILE A 1 97 ? -9.950 9.373 -9.646 1.00 98.25 97 ILE A O 1
ATOM 784 N N . GLY A 1 98 ? -9.897 8.384 -11.660 1.00 98.25 98 GLY A N 1
ATOM 785 C CA . GLY A 1 98 ? -11.254 7.845 -11.603 1.00 98.25 98 GLY A CA 1
ATOM 786 C C . GLY A 1 98 ? -11.459 6.912 -10.410 1.00 98.25 98 GLY A C 1
ATOM 787 O O . GLY A 1 98 ? -12.432 7.069 -9.673 1.00 98.25 98 GLY A O 1
ATOM 788 N N . ALA A 1 99 ? -10.514 6.002 -10.162 1.00 98.12 99 ALA A N 1
ATOM 789 C CA . ALA A 1 99 ? -10.522 5.131 -8.990 1.00 98.12 99 ALA A CA 1
ATOM 790 C C . ALA A 1 99 ? -10.444 5.935 -7.681 1.00 98.12 99 ALA A C 1
ATOM 792 O O . ALA A 1 99 ? -11.215 5.677 -6.760 1.00 98.12 99 ALA A O 1
ATOM 793 N N . SER A 1 100 ? -9.588 6.957 -7.613 1.00 98.25 100 SER A N 1
ATOM 794 C CA . SER A 1 100 ? -9.453 7.816 -6.427 1.00 98.25 100 SER A CA 1
ATOM 795 C C . SER A 1 100 ? -10.747 8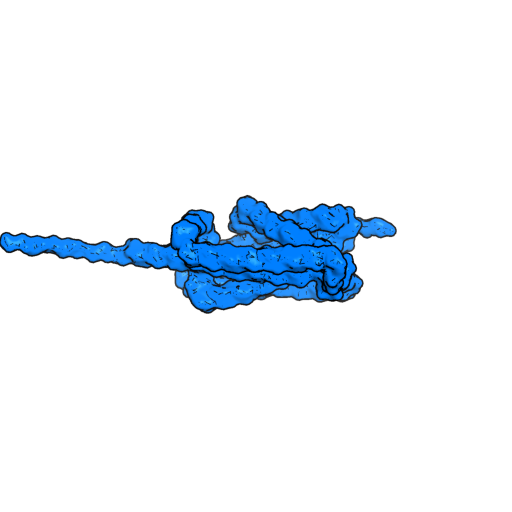.576 -6.119 1.00 98.25 100 SER A C 1
ATOM 797 O O . SER A 1 100 ? -11.191 8.622 -4.970 1.00 98.25 100 SER A O 1
ATOM 799 N N . LEU A 1 101 ? -11.395 9.133 -7.147 1.00 98.38 101 LEU A N 1
ATOM 800 C CA . LEU A 1 101 ? -12.691 9.802 -7.013 1.00 98.38 101 LEU A CA 1
ATOM 801 C C . LEU A 1 101 ? -13.777 8.820 -6.573 1.00 98.38 101 LEU A C 1
ATOM 803 O O . LEU A 1 101 ? -14.544 9.122 -5.660 1.00 98.38 101 LEU A O 1
ATOM 807 N N . PHE A 1 102 ? -13.820 7.633 -7.181 1.00 98.25 102 PHE A N 1
ATOM 808 C CA . PHE A 1 102 ? -14.753 6.581 -6.792 1.00 98.25 102 PHE A CA 1
ATOM 809 C C . PHE A 1 102 ? -14.600 6.210 -5.311 1.00 98.25 102 PHE A C 1
ATOM 811 O O . PHE A 1 102 ? -15.595 6.201 -4.590 1.00 98.25 102 PHE A O 1
ATOM 818 N N . LEU A 1 103 ? -13.372 5.983 -4.835 1.00 98.12 103 LEU A N 1
ATOM 819 C CA . LEU A 1 103 ? -13.087 5.665 -3.431 1.00 98.12 103 LEU A CA 1
ATOM 820 C C . LEU A 1 103 ? -13.509 6.796 -2.490 1.00 98.12 103 LEU A C 1
ATOM 822 O O . LEU A 1 103 ? -14.095 6.545 -1.438 1.00 98.12 103 LEU A O 1
ATOM 826 N N . PHE A 1 104 ? -13.276 8.050 -2.880 1.00 97.75 104 PHE A N 1
ATOM 827 C CA . PHE A 1 104 ? -13.715 9.207 -2.105 1.00 97.75 104 PHE A CA 1
ATOM 828 C C . PHE A 1 104 ? -15.245 9.268 -1.972 1.00 97.75 104 PHE A C 1
ATOM 830 O O . PHE A 1 104 ? -15.766 9.422 -0.863 1.00 97.75 104 PHE A O 1
ATOM 837 N N . PHE A 1 105 ? -15.983 9.111 -3.075 1.00 97.94 105 PHE A N 1
ATOM 838 C CA . PHE A 1 105 ? -17.448 9.113 -3.042 1.00 97.94 105 PHE A CA 1
ATOM 839 C C . PHE A 1 105 ? -18.013 7.883 -2.323 1.00 97.94 105 PHE A C 1
ATOM 841 O O . PHE A 1 105 ? -18.966 8.012 -1.555 1.00 97.94 105 PHE A O 1
ATOM 848 N N . GLN A 1 106 ? -17.396 6.713 -2.497 1.00 97.38 106 GLN A N 1
ATOM 849 C CA . GLN A 1 106 ? -17.745 5.498 -1.762 1.00 97.38 106 GLN A CA 1
ATOM 850 C C . GLN A 1 106 ? -17.550 5.689 -0.253 1.00 97.38 106 GLN A C 1
ATOM 852 O O . GLN A 1 106 ? -18.435 5.327 0.524 1.00 97.38 106 GLN A O 1
ATOM 857 N N . MET A 1 107 ? -16.436 6.292 0.171 1.00 97.44 107 MET A N 1
ATOM 858 C CA . MET A 1 107 ? -16.185 6.635 1.571 1.00 97.44 107 MET A CA 1
ATOM 859 C C . MET A 1 107 ? -17.278 7.552 2.113 1.00 97.44 107 MET A C 1
ATOM 861 O O . MET A 1 107 ? -17.844 7.258 3.162 1.00 97.44 107 MET A O 1
ATOM 865 N N . ARG A 1 108 ? -17.605 8.638 1.402 1.00 97.69 108 ARG A N 1
ATOM 866 C CA . ARG A 1 108 ? -18.670 9.575 1.798 1.00 97.69 108 ARG A CA 1
ATOM 867 C C . ARG A 1 108 ? -20.011 8.864 1.980 1.00 97.69 108 ARG A C 1
ATOM 869 O O . ARG A 1 108 ? -20.597 8.958 3.054 1.00 97.69 108 ARG A O 1
ATOM 876 N N . ALA A 1 109 ? -20.437 8.098 0.978 1.00 96.81 109 ALA A N 1
ATOM 877 C CA . ALA A 1 109 ? -21.690 7.348 1.020 1.00 96.81 109 ALA A CA 1
ATOM 878 C C . ALA A 1 109 ? -21.716 6.308 2.156 1.00 96.81 109 ALA A C 1
ATOM 880 O O . ALA A 1 109 ? -22.745 6.109 2.796 1.00 96.81 109 ALA A O 1
ATOM 881 N N . THR A 1 110 ? -20.578 5.665 2.434 1.00 96.44 110 THR A N 1
ATOM 882 C CA . THR A 1 110 ? -20.459 4.678 3.517 1.00 96.44 110 THR A CA 1
ATOM 883 C C . THR A 1 110 ? -20.536 5.340 4.890 1.00 96.44 110 THR A C 1
ATOM 885 O O . THR A 1 110 ? -21.249 4.852 5.759 1.00 96.44 110 THR A O 1
ATOM 888 N N . LEU A 1 111 ? -19.848 6.468 5.088 1.00 95.31 111 LEU A N 1
ATOM 889 C CA . LEU A 1 111 ? -19.859 7.208 6.355 1.00 95.31 111 LEU A CA 1
ATOM 890 C C . LEU A 1 111 ? -21.241 7.787 6.697 1.00 95.31 111 LEU A C 1
ATOM 892 O O . LEU A 1 111 ? -21.546 7.985 7.871 1.00 95.31 111 LEU A O 1
ATOM 896 N N . GLU A 1 112 ? -22.071 8.042 5.688 1.00 95.50 112 GLU A N 1
ATOM 897 C CA . GLU A 1 112 ? -23.450 8.518 5.845 1.00 95.50 112 GLU A CA 1
ATOM 898 C C . GLU A 1 112 ? -24.455 7.369 6.083 1.00 95.50 112 GLU A C 1
ATOM 900 O O . GLU A 1 112 ? -25.599 7.625 6.458 1.00 95.50 112 GLU A O 1
ATOM 905 N N . ASN A 1 113 ? -24.044 6.101 5.928 1.00 95.62 113 ASN A N 1
ATOM 906 C CA . ASN A 1 113 ? -24.913 4.930 6.060 1.00 95.62 113 ASN A CA 1
ATOM 907 C C . ASN A 1 113 ? -24.573 4.087 7.305 1.00 95.62 113 ASN A C 1
ATOM 909 O O . ASN A 1 113 ? -23.658 3.259 7.301 1.00 95.62 113 ASN A O 1
ATOM 913 N N . ALA A 1 114 ? -25.361 4.268 8.367 1.00 91.69 114 ALA A N 1
ATOM 914 C CA . ALA A 1 114 ? -25.162 3.583 9.645 1.00 91.69 114 ALA A CA 1
ATOM 915 C C . ALA A 1 114 ? -25.253 2.047 9.544 1.00 91.69 114 ALA A C 1
ATOM 917 O O . ALA A 1 114 ? -24.456 1.354 10.176 1.00 91.69 114 ALA A O 1
ATOM 918 N N . ASP A 1 115 ? -26.163 1.514 8.723 1.00 93.94 115 ASP A N 1
ATOM 919 C CA . ASP A 1 115 ? -26.341 0.064 8.563 1.00 93.94 115 ASP A CA 1
ATOM 920 C C . ASP A 1 115 ? -25.131 -0.579 7.880 1.00 93.94 115 ASP A C 1
ATOM 922 O O . ASP A 1 115 ? -24.721 -1.691 8.218 1.00 93.94 115 ASP A O 1
ATOM 926 N N . VAL A 1 116 ? -24.541 0.115 6.903 1.00 94.44 116 VAL A N 1
ATOM 927 C CA . VAL A 1 116 ? -23.319 -0.350 6.236 1.00 94.44 116 VAL A CA 1
ATOM 928 C C . VAL A 1 116 ? -22.142 -0.315 7.208 1.00 94.44 116 VAL A C 1
ATOM 930 O O . VAL A 1 116 ? -21.393 -1.290 7.273 1.00 94.44 116 VAL A O 1
ATOM 933 N N . LEU A 1 117 ? -21.993 0.752 7.997 1.00 93.12 117 LEU A N 1
ATOM 934 C CA . LEU A 1 117 ? -20.937 0.833 9.009 1.00 93.12 117 LEU A CA 1
ATOM 935 C C . LEU A 1 117 ? -21.060 -0.261 10.078 1.00 93.12 117 LEU A C 1
ATOM 937 O O . LEU A 1 117 ? -20.044 -0.845 10.449 1.00 93.12 117 LEU A O 1
ATOM 941 N N . ASP A 1 118 ? -22.271 -0.582 10.545 1.00 91.75 118 ASP A N 1
ATOM 942 C CA . ASP A 1 118 ? -22.465 -1.655 11.530 1.00 91.75 118 ASP A CA 1
ATOM 943 C C . ASP A 1 118 ? -22.160 -3.042 10.939 1.00 91.75 118 ASP A C 1
ATOM 945 O O . ASP A 1 118 ? -21.498 -3.864 11.580 1.00 91.75 118 ASP A O 1
ATOM 949 N N . LYS A 1 119 ? -22.528 -3.281 9.671 1.00 92.00 119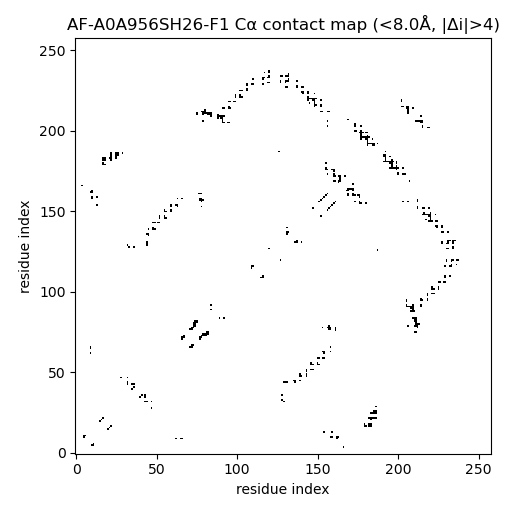 LYS A N 1
ATOM 950 C CA . LYS A 1 119 ? -22.120 -4.497 8.946 1.00 92.00 119 LYS A CA 1
ATOM 951 C C . LYS A 1 119 ? -20.603 -4.603 8.837 1.00 92.00 119 LYS A C 1
ATOM 953 O O . LYS A 1 119 ? -20.054 -5.664 9.130 1.00 92.00 119 LYS A O 1
ATOM 958 N N . LEU A 1 120 ? -19.921 -3.518 8.462 1.00 90.81 120 LEU A N 1
ATOM 959 C CA . LEU A 1 120 ? -18.459 -3.486 8.384 1.00 90.81 120 LEU A CA 1
ATOM 960 C C . LEU A 1 120 ? -17.831 -3.780 9.746 1.00 90.81 120 LEU A C 1
ATOM 962 O O . LEU A 1 120 ? -17.019 -4.696 9.839 1.00 90.81 120 LEU A O 1
ATOM 966 N N . ARG A 1 121 ? -18.283 -3.095 10.804 1.00 90.38 121 ARG A N 1
ATOM 967 C CA . ARG A 1 121 ? -17.858 -3.333 12.191 1.00 90.38 121 ARG A CA 1
ATOM 968 C C . ARG A 1 121 ? -17.946 -4.815 12.556 1.00 90.38 121 ARG A C 1
ATOM 970 O O . ARG A 1 121 ? -16.973 -5.386 13.038 1.00 90.38 121 ARG A O 1
ATOM 977 N N . SER A 1 122 ? -19.091 -5.449 12.292 1.00 87.00 122 SER A N 1
ATOM 978 C CA . SER A 1 122 ? -19.311 -6.865 12.619 1.00 87.00 122 SER A CA 1
ATOM 979 C C . SER A 1 122 ? -18.386 -7.823 11.854 1.00 87.00 122 SER A C 1
ATOM 981 O O . SER A 1 122 ? -18.025 -8.875 12.375 1.00 87.00 122 SER A O 1
ATOM 983 N N . GLY A 1 123 ? -17.969 -7.451 10.640 1.00 85.31 123 GLY A N 1
ATOM 984 C CA . GLY A 1 123 ? -17.115 -8.265 9.774 1.00 85.31 123 GLY A CA 1
ATOM 985 C C . GLY A 1 123 ? -15.610 -8.089 9.993 1.00 85.31 123 GLY A C 1
ATOM 986 O O . GLY A 1 123 ? -14.830 -8.812 9.376 1.00 85.31 123 GLY A O 1
ATOM 987 N N . MET A 1 124 ? -15.181 -7.142 10.832 1.00 81.81 124 MET A N 1
ATOM 988 C CA . MET A 1 124 ? -13.760 -6.810 10.999 1.00 81.81 124 MET A CA 1
ATOM 989 C C . MET A 1 124 ? -13.004 -7.748 11.947 1.00 81.81 124 MET A C 1
ATOM 991 O O . MET A 1 124 ? -11.785 -7.857 11.831 1.00 81.81 124 MET A O 1
ATOM 995 N N . GLY A 1 125 ? -13.689 -8.434 12.867 1.00 82.62 125 GLY A N 1
ATOM 996 C CA . GLY A 1 125 ? -13.026 -9.280 13.866 1.00 82.62 125 GLY A CA 1
ATOM 997 C C . GLY A 1 125 ? -11.900 -8.529 14.590 1.00 82.62 125 GLY A C 1
ATOM 998 O O . GLY A 1 125 ? -12.076 -7.384 14.990 1.00 82.62 125 GLY A O 1
ATOM 999 N N . GLU A 1 126 ? -10.720 -9.142 14.698 1.00 77.62 126 GLU A N 1
ATOM 1000 C CA . GLU A 1 126 ? -9.547 -8.557 15.374 1.00 77.62 126 GLU A CA 1
ATOM 1001 C C . GLU A 1 126 ? -8.905 -7.371 14.624 1.00 77.62 126 GLU A C 1
ATOM 1003 O O . GLU A 1 126 ? -8.130 -6.616 15.208 1.00 77.62 126 GLU A O 1
ATOM 1008 N N . LEU A 1 127 ? -9.226 -7.143 13.341 1.00 80.19 127 LEU A N 1
ATOM 1009 C CA . LEU A 1 127 ? -8.696 -5.987 12.595 1.00 80.19 127 LEU A CA 1
ATOM 1010 C C . LEU A 1 127 ? -9.239 -4.656 13.128 1.00 80.19 127 LEU A C 1
ATOM 1012 O O . LEU A 1 127 ? -8.635 -3.609 12.903 1.00 80.19 127 LEU A O 1
ATOM 1016 N N . ILE A 1 128 ? -10.357 -4.676 13.858 1.00 85.19 128 ILE A N 1
ATOM 1017 C CA . ILE A 1 128 ? -10.966 -3.472 14.433 1.00 85.19 128 ILE A CA 1
ATOM 1018 C C . ILE A 1 128 ? -10.064 -2.777 15.456 1.00 85.19 128 ILE A C 1
ATOM 1020 O O . ILE A 1 128 ? -10.134 -1.557 15.630 1.00 85.19 128 ILE A O 1
ATOM 1024 N N . ASP A 1 129 ? -9.166 -3.530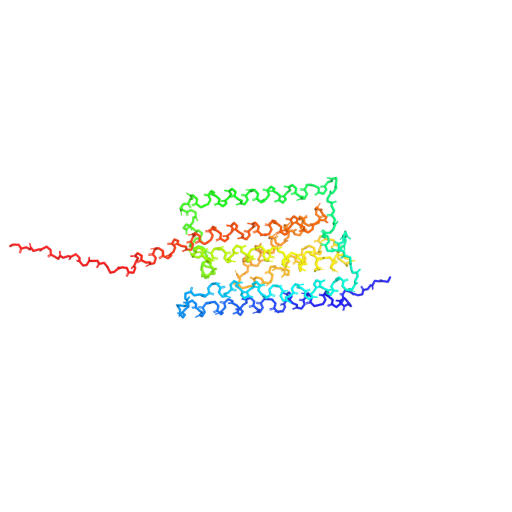 16.085 1.00 86.44 129 ASP A N 1
ATOM 1025 C CA . ASP A 1 129 ? -8.226 -3.032 17.084 1.00 86.44 129 ASP A CA 1
ATOM 1026 C C . ASP A 1 129 ? -7.144 -2.131 16.484 1.00 86.44 129 ASP A C 1
ATOM 1028 O O . ASP A 1 129 ? -6.654 -1.212 17.148 1.00 86.44 129 ASP A O 1
ATOM 1032 N N . TRP A 1 130 ? -6.834 -2.337 15.205 1.00 88.12 130 TRP A N 1
ATOM 1033 C CA . TRP A 1 130 ? -5.857 -1.556 14.453 1.00 88.12 130 TRP A CA 1
ATOM 1034 C C . TRP A 1 130 ? -6.373 -0.189 14.042 1.00 88.12 130 TRP A C 1
ATOM 1036 O O . TRP A 1 130 ? -5.584 0.651 13.631 1.00 88.12 130 TRP A O 1
ATOM 1046 N N . MET A 1 131 ? -7.685 0.028 14.097 1.00 93.19 131 MET A N 1
ATOM 1047 C CA . MET A 1 131 ? -8.284 1.199 13.477 1.00 93.19 131 MET A CA 1
ATOM 1048 C C . MET A 1 131 ? -8.234 2.428 14.386 1.00 93.19 131 MET A C 1
ATOM 1050 O O . MET A 1 131 ? -8.462 2.305 15.596 1.00 93.19 131 MET A O 1
ATOM 1054 N N . PRO A 1 132 ? -7.981 3.622 13.817 1.00 95.25 132 PRO A N 1
ATOM 1055 C CA . PRO A 1 132 ? -7.938 4.867 14.575 1.00 95.25 132 PRO A CA 1
ATOM 1056 C C . PRO A 1 132 ? -9.310 5.203 15.177 1.00 95.25 132 PRO A C 1
ATOM 1058 O O . PRO A 1 132 ? -10.340 5.005 14.535 1.00 95.25 132 PRO A O 1
ATOM 1061 N N . ARG A 1 133 ? -9.313 5.718 16.409 1.00 91.38 133 ARG A N 1
ATOM 1062 C CA . ARG A 1 133 ? -10.497 6.100 17.198 1.00 91.38 133 ARG A CA 1
ATOM 1063 C C . ARG A 1 133 ? -10.503 7.584 17.535 1.00 91.38 133 ARG A C 1
ATOM 1065 O O . ARG A 1 133 ? -11.561 8.212 17.523 1.00 91.38 133 ARG A O 1
ATOM 1072 N N . THR A 1 134 ? -9.338 8.146 17.857 1.00 93.00 134 THR A N 1
ATOM 1073 C CA . THR A 1 134 ? -9.203 9.571 18.192 1.00 93.00 134 THR A CA 1
ATOM 1074 C C . THR A 1 134 ? -8.755 10.397 16.995 1.00 93.00 134 THR A C 1
ATOM 1076 O O . THR A 1 134 ? -8.281 9.881 15.980 1.00 93.00 134 THR A O 1
ATOM 1079 N N . HIS A 1 135 ? -8.889 11.716 17.113 1.00 94.12 135 HIS A N 1
ATOM 1080 C CA . HIS A 1 135 ? -8.426 12.641 16.088 1.00 94.12 135 HIS A CA 1
ATOM 1081 C C . HIS A 1 135 ? -6.911 12.514 15.846 1.00 94.12 135 HIS A C 1
ATOM 1083 O O . HIS A 1 135 ? -6.472 12.477 14.696 1.00 94.12 135 HIS A O 1
ATOM 1089 N N . GLU A 1 136 ? -6.119 12.359 16.907 1.00 96.56 136 GLU A N 1
ATOM 1090 C CA . GLU A 1 136 ? -4.666 12.168 16.838 1.00 96.56 136 GLU A CA 1
ATOM 1091 C C . GLU A 1 136 ? -4.316 10.849 16.142 1.00 96.56 136 GLU A C 1
ATOM 1093 O O . GLU A 1 136 ? -3.421 10.812 15.296 1.00 96.56 136 GLU A O 1
ATOM 1098 N N . GLU A 1 137 ? -5.046 9.772 16.450 1.00 96.75 137 GLU A N 1
ATOM 1099 C CA . GLU A 1 137 ? -4.871 8.478 15.789 1.00 96.75 137 GLU A CA 1
ATOM 1100 C C . GLU A 1 137 ? -5.232 8.559 14.302 1.00 96.75 137 GLU A C 1
ATOM 1102 O O . GLU A 1 137 ? -4.507 8.008 13.478 1.00 96.75 137 GLU A O 1
ATOM 1107 N N . HIS A 1 138 ? -6.288 9.287 13.925 1.00 96.94 138 HIS A N 1
ATOM 1108 C CA . HIS A 1 138 ? -6.636 9.508 12.518 1.00 96.94 138 HIS A CA 1
ATOM 1109 C C . HIS A 1 138 ? -5.579 10.321 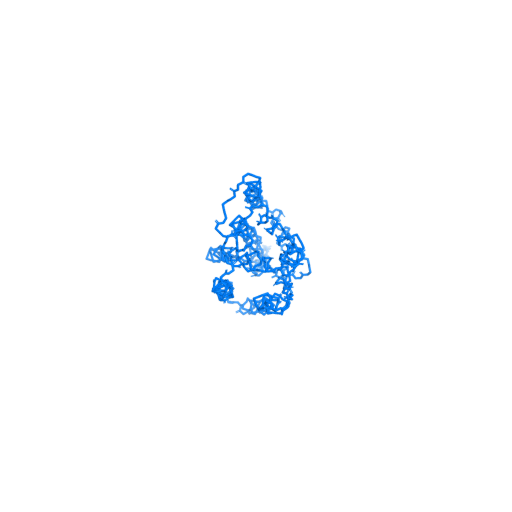11.769 1.00 96.94 138 HIS A C 1
ATOM 1111 O O . HIS A 1 138 ? -5.283 10.022 10.610 1.00 96.94 138 HIS A O 1
ATOM 1117 N N . GLN A 1 139 ? -5.004 11.345 12.402 1.00 97.50 139 GLN A N 1
ATOM 1118 C CA . GLN A 1 139 ? -3.911 12.115 11.810 1.00 97.50 139 GLN A CA 1
ATOM 1119 C C . GLN A 1 139 ? -2.658 11.256 11.629 1.00 97.50 139 GLN A C 1
ATOM 1121 O O . GLN A 1 139 ? -2.027 11.313 10.577 1.00 97.50 139 GLN A O 1
ATOM 1126 N N . ALA A 1 140 ? -2.312 10.445 12.630 1.00 97.94 140 ALA A N 1
ATOM 1127 C CA . ALA A 1 140 ? -1.185 9.524 12.549 1.00 97.94 140 ALA A CA 1
ATOM 1128 C C . ALA A 1 140 ? -1.398 8.450 11.476 1.00 97.94 140 ALA A C 1
ATOM 1130 O O . ALA A 1 140 ? -0.508 8.236 10.660 1.00 97.94 140 ALA A O 1
ATOM 1131 N N . PHE A 1 141 ? -2.594 7.864 11.407 1.00 97.62 141 PHE A N 1
ATOM 1132 C CA . PHE A 1 141 ? -2.956 6.926 10.349 1.00 97.62 141 PHE A CA 1
ATOM 1133 C C . PHE A 1 141 ? -2.886 7.586 8.968 1.00 97.62 141 PHE A C 1
ATOM 1135 O O . PHE A 1 141 ? -2.384 6.985 8.034 1.00 97.62 141 PHE A O 1
ATOM 1142 N N . SER A 1 142 ? -3.310 8.849 8.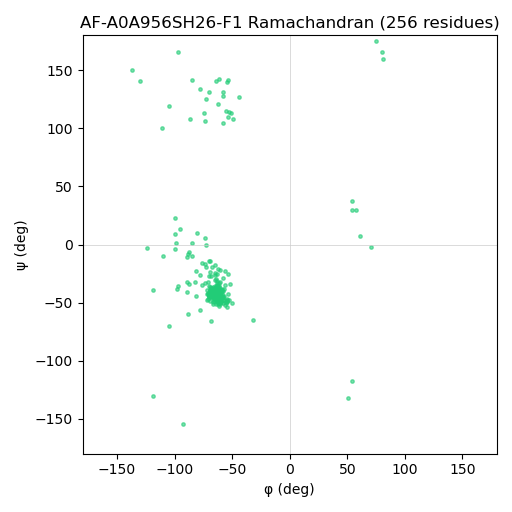838 1.00 98.06 142 SER A N 1
ATOM 1143 C CA . SER A 1 142 ? -3.239 9.560 7.554 1.00 98.06 142 SER A CA 1
ATOM 1144 C C . SER A 1 142 ? -1.800 9.771 7.074 1.00 98.06 142 SER A C 1
ATOM 1146 O O . SER A 1 142 ? -1.540 9.687 5.877 1.00 98.06 142 SER A O 1
ATOM 1148 N N . ARG A 1 143 ? -0.859 10.031 7.992 1.00 98.12 143 ARG A N 1
ATOM 1149 C CA . ARG A 1 143 ? 0.572 10.080 7.651 1.00 98.12 143 ARG A CA 1
ATOM 1150 C C . ARG A 1 143 ? 1.084 8.705 7.242 1.00 98.12 143 ARG A C 1
ATOM 1152 O O . ARG A 1 143 ? 1.739 8.607 6.212 1.00 98.12 143 ARG A O 1
ATOM 1159 N N . LEU A 1 144 ? 0.721 7.667 7.997 1.00 97.94 144 LEU A N 1
ATOM 1160 C CA . LEU A 1 144 ? 1.070 6.288 7.671 1.00 97.94 144 LEU A CA 1
ATOM 1161 C C . LEU A 1 144 ? 0.568 5.897 6.274 1.00 97.94 144 LEU A C 1
ATOM 1163 O O . LEU A 1 144 ? 1.352 5.375 5.504 1.00 97.94 144 LEU A O 1
ATOM 1167 N N . SER A 1 145 ? -0.671 6.234 5.901 1.00 98.25 145 SER A N 1
ATOM 1168 C CA . SER A 1 145 ? -1.219 5.965 4.560 1.00 98.25 145 SER A CA 1
ATOM 1169 C C . SER A 1 145 ? -0.389 6.587 3.431 1.00 98.25 145 SER A C 1
ATOM 1171 O O . SER A 1 145 ? -0.224 5.994 2.369 1.00 98.25 145 SER A O 1
ATOM 1173 N N . VAL A 1 146 ? 0.139 7.797 3.641 1.00 98.50 146 VAL A N 1
ATOM 1174 C CA . VAL A 1 146 ? 1.022 8.445 2.660 1.00 98.50 146 VAL A CA 1
ATOM 1175 C C . VAL A 1 146 ? 2.385 7.757 2.628 1.00 98.50 146 VAL A C 1
ATOM 1177 O O . VAL A 1 146 ? 2.914 7.520 1.544 1.00 98.50 146 VAL A O 1
ATOM 1180 N N . THR A 1 147 ? 2.942 7.415 3.792 1.00 98.38 147 THR A N 1
ATOM 1181 C CA . THR A 1 147 ? 4.213 6.688 3.875 1.00 98.38 147 THR A CA 1
ATOM 1182 C C . THR A 1 147 ? 4.122 5.322 3.205 1.00 98.38 147 THR A C 1
ATOM 1184 O O . THR A 1 147 ? 4.970 5.041 2.361 1.00 98.38 147 THR A O 1
ATOM 1187 N N . ALA A 1 148 ? 3.086 4.534 3.496 1.00 97.44 148 ALA A N 1
ATOM 1188 C CA . ALA A 1 148 ? 2.837 3.231 2.890 1.00 97.44 148 ALA A CA 1
ATOM 1189 C C . ALA A 1 148 ? 2.686 3.360 1.370 1.00 97.44 148 ALA A C 1
ATOM 1191 O O . ALA A 1 148 ? 3.419 2.721 0.616 1.00 97.44 148 ALA A O 1
ATOM 1192 N N . GLY A 1 149 ? 1.854 4.301 0.905 1.00 98.31 149 GLY A N 1
ATOM 1193 C CA . GLY A 1 149 ? 1.685 4.567 -0.524 1.00 98.31 149 GLY A CA 1
ATOM 1194 C C . GLY A 1 149 ? 2.995 4.898 -1.250 1.00 98.31 149 GLY A C 1
ATOM 1195 O O . GLY A 1 149 ? 3.174 4.497 -2.395 1.00 98.31 149 GLY A O 1
ATOM 1196 N N . ILE A 1 150 ? 3.941 5.586 -0.603 1.00 98.44 150 ILE A N 1
ATOM 1197 C CA . ILE A 1 150 ? 5.268 5.857 -1.178 1.00 98.44 150 ILE A CA 1
ATOM 1198 C C . ILE A 1 150 ? 6.172 4.624 -1.076 1.00 98.44 150 ILE A C 1
ATOM 1200 O O . ILE A 1 150 ? 6.720 4.168 -2.079 1.00 98.44 150 ILE A O 1
ATOM 1204 N N . CYS A 1 151 ? 6.362 4.110 0.135 1.00 98.19 151 CYS A N 1
ATOM 1205 C CA . CYS A 1 151 ? 7.350 3.085 0.447 1.00 98.19 151 CYS A CA 1
ATOM 1206 C C . CYS A 1 151 ? 7.012 1.759 -0.224 1.00 98.19 151 CYS A C 1
ATOM 1208 O O . CYS A 1 151 ? 7.855 1.174 -0.906 1.00 98.19 151 CYS A O 1
ATOM 1210 N N . GLU A 1 152 ? 5.771 1.302 -0.091 1.00 97.81 152 GLU A N 1
ATOM 1211 C CA . GLU A 1 152 ? 5.345 0.028 -0.651 1.00 97.81 152 GLU A CA 1
ATOM 1212 C C . GLU A 1 152 ? 5.339 0.069 -2.184 1.00 97.81 152 GLU A C 1
ATOM 1214 O O . GLU A 1 152 ? 5.808 -0.871 -2.826 1.00 97.81 152 GLU A O 1
ATOM 1219 N N . GLU A 1 153 ? 4.920 1.168 -2.814 1.00 98.25 153 GLU A N 1
ATOM 1220 C CA . GLU A 1 153 ? 4.978 1.258 -4.277 1.00 98.25 153 GLU A CA 1
ATOM 1221 C C . GLU A 1 153 ? 6.419 1.351 -4.793 1.00 98.25 153 GLU A C 1
ATOM 1223 O O . GLU A 1 153 ? 6.753 0.677 -5.771 1.00 98.25 153 GLU A O 1
ATOM 1228 N N . VAL A 1 154 ? 7.313 2.085 -4.120 1.00 97.38 154 VAL A N 1
ATOM 1229 C CA . VAL A 1 154 ? 8.749 2.096 -4.462 1.00 97.38 154 VAL A CA 1
ATOM 1230 C C . VAL A 1 154 ? 9.350 0.698 -4.347 1.00 97.38 154 VAL A C 1
ATOM 1232 O O . VAL A 1 154 ? 10.032 0.251 -5.269 1.00 97.38 154 VAL A O 1
ATOM 1235 N N . LEU A 1 155 ? 9.074 -0.024 -3.263 1.00 96.88 155 LEU A N 1
ATOM 1236 C CA . LEU A 1 155 ? 9.603 -1.369 -3.048 1.00 96.88 155 LEU A CA 1
ATOM 1237 C C . LEU A 1 155 ? 9.037 -2.377 -4.058 1.00 96.88 155 LEU A C 1
ATOM 1239 O O . LEU A 1 155 ? 9.793 -3.097 -4.711 1.00 96.88 155 LEU A O 1
ATOM 1243 N N . TYR A 1 156 ? 7.716 -2.433 -4.221 1.00 97.50 156 TYR A N 1
ATOM 1244 C CA . TYR A 1 156 ? 7.065 -3.503 -4.978 1.00 97.50 156 TYR A CA 1
ATOM 1245 C C . TYR A 1 156 ? 6.917 -3.201 -6.474 1.00 97.50 156 TYR A C 1
ATOM 1247 O O . TYR A 1 156 ? 7.126 -4.099 -7.291 1.00 97.50 156 TYR A O 1
ATOM 1255 N N . ARG A 1 157 ? 6.560 -1.970 -6.864 1.00 96.81 157 ARG A N 1
ATOM 1256 C CA . ARG A 1 157 ? 6.338 -1.587 -8.279 1.00 96.81 157 ARG A CA 1
ATOM 1257 C C . ARG A 1 157 ? 7.566 -0.921 -8.874 1.00 96.81 157 ARG A C 1
ATOM 1259 O O . ARG A 1 157 ? 7.879 -1.160 -10.036 1.00 96.81 157 ARG A O 1
ATOM 1266 N N . GLY A 1 158 ? 8.271 -0.136 -8.068 1.00 94.62 158 GLY A N 1
ATOM 1267 C CA . GLY A 1 158 ? 9.548 0.445 -8.446 1.00 94.62 158 GLY A CA 1
ATOM 1268 C C . GLY A 1 158 ? 10.632 -0.624 -8.569 1.00 94.62 158 GLY A C 1
ATOM 1269 O O . GLY A 1 158 ? 11.137 -0.855 -9.658 1.00 94.62 158 GLY A O 1
ATOM 1270 N N . ILE A 1 159 ? 11.000 -1.273 -7.465 1.00 95.19 159 ILE A N 1
ATOM 1271 C CA . ILE A 1 159 ? 12.187 -2.138 -7.412 1.00 95.19 159 ILE A CA 1
ATOM 1272 C C . ILE A 1 159 ? 11.858 -3.574 -7.826 1.00 95.19 159 ILE A C 1
ATOM 1274 O O . ILE A 1 159 ? 12.442 -4.086 -8.781 1.00 95.19 159 ILE A O 1
ATOM 1278 N N . LEU A 1 160 ? 10.945 -4.252 -7.126 1.00 95.69 160 LEU A N 1
ATOM 1279 C CA . LEU A 1 160 ? 10.706 -5.686 -7.332 1.00 95.69 160 LEU A CA 1
ATOM 1280 C C . LEU A 1 160 ? 10.130 -5.990 -8.719 1.00 95.69 160 LEU A C 1
ATOM 1282 O O . LEU A 1 160 ? 10.652 -6.862 -9.411 1.00 95.69 160 LEU A O 1
ATOM 1286 N N . LEU A 1 161 ? 9.089 -5.269 -9.146 1.00 95.62 161 LEU A N 1
ATOM 1287 C CA . LEU A 1 161 ? 8.508 -5.435 -10.481 1.00 95.62 161 LEU A CA 1
ATOM 1288 C C . LEU A 1 161 ? 9.547 -5.144 -11.571 1.00 95.62 161 LEU A C 1
ATOM 1290 O O . LEU A 1 161 ? 9.747 -6.000 -12.432 1.00 95.62 161 LEU A O 1
ATOM 1294 N N . ALA A 1 162 ? 10.246 -4.003 -11.515 1.00 93.31 162 ALA A N 1
ATOM 1295 C CA . ALA A 1 162 ? 11.254 -3.660 -12.524 1.00 93.31 162 ALA A CA 1
ATOM 1296 C C . ALA A 1 162 ? 12.428 -4.652 -12.544 1.00 93.31 162 ALA A C 1
ATOM 1298 O O . ALA A 1 162 ? 12.985 -4.922 -13.601 1.00 93.31 162 ALA A O 1
ATOM 1299 N N . SER A 1 163 ? 12.778 -5.244 -11.398 1.00 92.56 163 SER A N 1
ATOM 1300 C CA . SER A 1 163 ? 13.804 -6.294 -11.334 1.00 92.56 163 SER A CA 1
ATOM 1301 C C . SER A 1 163 ? 13.334 -7.608 -11.963 1.00 92.56 163 SER A C 1
ATOM 1303 O O . SER A 1 163 ? 14.145 -8.341 -12.512 1.00 92.56 163 SER A O 1
ATOM 1305 N N . LEU A 1 164 ? 12.041 -7.936 -11.894 1.00 93.38 164 LEU A N 1
ATOM 1306 C CA . LEU A 1 164 ? 11.485 -9.170 -12.465 1.00 93.38 164 LEU A CA 1
ATOM 1307 C C . LEU A 1 164 ? 11.200 -9.054 -13.970 1.00 93.38 164 LEU A C 1
ATOM 1309 O O . LEU A 1 164 ? 11.312 -10.037 -14.705 1.00 93.38 164 LEU A O 1
ATOM 1313 N N . GLU A 1 165 ? 10.828 -7.864 -14.431 1.00 93.12 165 GLU A N 1
ATOM 1314 C CA . GLU A 1 165 ? 10.359 -7.600 -15.792 1.00 93.12 165 GLU A CA 1
ATOM 1315 C C . GLU A 1 165 ? 11.305 -8.084 -16.911 1.00 93.12 165 GLU A C 1
ATOM 1317 O O . GLU A 1 165 ? 10.803 -8.730 -17.834 1.00 93.12 165 GLU A O 1
ATOM 1322 N N . PRO A 1 166 ? 12.642 -7.913 -16.841 1.00 90.56 166 PRO A N 1
ATOM 1323 C CA . PRO A 1 166 ? 13.558 -8.422 -17.868 1.00 90.56 166 PRO A CA 1
ATOM 1324 C C . PRO A 1 166 ? 13.565 -9.949 -18.019 1.00 90.56 166 PRO A C 1
ATOM 1326 O O . PRO A 1 166 ? 13.994 -10.463 -19.051 1.00 90.56 166 PRO A O 1
ATOM 1329 N N . PHE A 1 167 ? 13.120 -10.683 -16.995 1.00 91.31 167 PHE A N 1
ATOM 1330 C CA . PHE A 1 167 ? 13.179 -12.145 -16.958 1.00 91.31 167 PHE A CA 1
ATOM 1331 C C . PHE A 1 167 ? 11.865 -12.804 -17.364 1.00 91.31 167 PHE A C 1
ATOM 1333 O O . PHE A 1 167 ? 11.878 -13.852 -18.008 1.00 91.31 167 PHE A O 1
ATOM 1340 N N . VAL A 1 168 ? 10.736 -12.218 -16.959 1.00 94.44 168 VAL A N 1
ATOM 1341 C CA . VAL A 1 168 ? 9.406 -12.834 -17.118 1.00 94.44 168 VAL A CA 1
ATOM 1342 C C . VAL A 1 168 ? 8.414 -11.961 -17.889 1.00 94.44 168 VAL A C 1
ATOM 1344 O O . VAL A 1 168 ? 7.292 -12.389 -18.158 1.00 94.44 168 VAL A O 1
ATOM 1347 N N . GLY A 1 169 ? 8.817 -10.749 -18.271 1.00 95.12 169 GLY A N 1
ATOM 1348 C CA . GLY A 1 169 ? 7.954 -9.751 -18.891 1.00 95.12 169 GLY A CA 1
ATOM 1349 C C . GLY A 1 169 ? 7.095 -8.980 -17.878 1.00 95.12 169 GLY A C 1
ATOM 1350 O O . GLY A 1 169 ? 6.942 -9.392 -16.723 1.00 95.12 169 GLY A O 1
ATOM 1351 N N . PRO A 1 170 ? 6.493 -7.856 -18.304 1.00 95.25 170 PRO A N 1
ATOM 1352 C CA . PRO A 1 170 ? 5.871 -6.883 -17.402 1.00 95.25 170 PRO A CA 1
ATOM 1353 C C . PRO A 1 170 ? 4.658 -7.439 -16.650 1.00 95.25 170 PRO A C 1
ATOM 1355 O O . PRO A 1 170 ? 4.518 -7.227 -15.450 1.00 95.25 170 PRO A O 1
ATOM 1358 N N . TRP A 1 171 ? 3.791 -8.200 -17.322 1.00 97.19 171 TRP A N 1
ATOM 1359 C CA . TRP A 1 171 ? 2.547 -8.688 -16.716 1.00 97.19 171 TRP A CA 1
ATOM 1360 C C . TRP A 1 171 ? 2.757 -9.855 -15.748 1.00 97.19 171 TRP A C 1
ATOM 1362 O O . TRP A 1 171 ? 2.078 -9.934 -14.725 1.00 97.19 171 TRP A O 1
ATOM 1372 N N . VAL A 1 172 ? 3.723 -10.738 -16.023 1.00 97.62 172 VAL A N 1
ATOM 1373 C CA . VAL A 1 172 ? 4.091 -11.804 -15.078 1.00 97.62 172 VAL A CA 1
ATOM 1374 C C . VAL A 1 172 ? 4.827 -11.208 -13.879 1.00 97.62 172 VAL A C 1
ATOM 1376 O O . VAL A 1 172 ? 4.552 -11.604 -12.748 1.00 97.62 172 VAL A O 1
ATOM 1379 N N . ALA A 1 173 ? 5.692 -10.209 -14.097 1.00 96.62 173 ALA A N 1
ATOM 1380 C CA . ALA A 1 173 ? 6.331 -9.454 -13.022 1.00 96.62 173 ALA A CA 1
ATOM 1381 C C . ALA A 1 173 ? 5.301 -8.728 -12.142 1.00 96.62 173 ALA A C 1
ATOM 1383 O O . ALA A 1 173 ? 5.396 -8.807 -10.920 1.00 96.62 173 ALA A O 1
ATOM 1384 N N . ALA A 1 174 ? 4.284 -8.099 -12.744 1.00 98.12 174 ALA A N 1
ATOM 1385 C CA . ALA A 1 174 ? 3.181 -7.463 -12.026 1.00 98.12 174 ALA A CA 1
ATOM 1386 C C . ALA A 1 174 ? 2.389 -8.465 -11.177 1.00 98.12 174 ALA A C 1
ATOM 1388 O O . ALA A 1 174 ? 2.099 -8.190 -10.015 1.00 98.12 174 ALA A O 1
ATOM 1389 N N . LEU A 1 175 ? 2.068 -9.645 -11.719 1.00 98.50 175 LEU A N 1
ATOM 1390 C CA . LEU A 1 175 ? 1.391 -10.692 -10.954 1.00 98.50 175 LEU A CA 1
ATOM 1391 C C . LEU A 1 175 ? 2.258 -11.181 -9.785 1.00 98.50 175 LEU A C 1
ATOM 1393 O O . LEU A 1 175 ? 1.776 -11.269 -8.657 1.00 98.50 175 LEU A O 1
ATOM 1397 N N . ALA A 1 176 ? 3.537 -11.464 -10.035 1.00 97.62 176 ALA A N 1
ATOM 1398 C CA . ALA A 1 176 ? 4.462 -11.964 -9.023 1.00 97.62 176 ALA A CA 1
ATOM 1399 C C . ALA A 1 176 ? 4.703 -10.946 -7.896 1.00 97.62 176 ALA A C 1
ATOM 1401 O O . ALA A 1 176 ? 4.606 -11.304 -6.720 1.00 97.62 176 ALA A O 1
ATOM 1402 N N . SER A 1 177 ? 4.958 -9.675 -8.230 1.00 97.62 177 SER A N 1
ATOM 1403 C CA . SER A 1 177 ? 5.141 -8.618 -7.229 1.00 97.62 177 SER A CA 1
ATOM 1404 C C . SER A 1 177 ? 3.870 -8.391 -6.407 1.00 97.62 177 SER A C 1
ATOM 1406 O O . SER A 1 177 ? 3.959 -8.195 -5.198 1.00 97.62 177 SER A O 1
ATOM 1408 N N . SER A 1 178 ? 2.690 -8.513 -7.022 1.00 98.50 178 SER A N 1
ATOM 1409 C CA . SER A 1 178 ? 1.394 -8.373 -6.342 1.00 98.50 178 SER A CA 1
ATOM 1410 C C . SER A 1 178 ? 1.096 -9.523 -5.380 1.00 98.50 178 SER A C 1
ATOM 1412 O O . SER A 1 178 ? 0.579 -9.299 -4.287 1.00 98.50 178 SER A O 1
ATOM 1414 N N . VAL A 1 179 ? 1.450 -10.758 -5.745 1.00 97.88 179 VAL A N 1
ATOM 1415 C CA . VAL A 1 179 ? 1.340 -11.912 -4.837 1.00 97.88 179 VAL A CA 1
ATOM 1416 C C . VAL A 1 179 ? 2.259 -11.727 -3.631 1.00 97.88 179 VAL A C 1
ATOM 1418 O O . VAL A 1 179 ? 1.819 -11.908 -2.496 1.00 97.88 179 VAL A O 1
ATOM 1421 N N . LEU A 1 180 ? 3.508 -11.313 -3.858 1.00 96.94 180 LEU A N 1
ATOM 1422 C CA . LEU A 1 180 ? 4.474 -11.050 -2.789 1.00 96.94 180 LEU A CA 1
ATOM 1423 C C . LEU A 1 180 ? 4.029 -9.895 -1.879 1.00 96.94 180 LEU A C 1
ATOM 1425 O O . LEU A 1 180 ? 4.141 -10.003 -0.659 1.00 96.94 180 LEU A O 1
ATOM 1429 N N . PHE A 1 181 ? 3.434 -8.847 -2.451 1.00 97.44 181 PHE A N 1
ATOM 1430 C CA . PHE A 1 181 ? 2.814 -7.751 -1.707 1.00 97.44 181 PHE A CA 1
ATOM 1431 C C . PHE A 1 181 ? 1.681 -8.238 -0.790 1.00 97.44 181 PHE A C 1
ATOM 1433 O O . PHE A 1 181 ? 1.647 -7.933 0.406 1.00 97.44 181 PHE A O 1
ATOM 1440 N N . GLY A 1 182 ? 0.792 -9.083 -1.321 1.00 96.00 182 GLY A N 1
ATOM 1441 C CA . GLY A 1 182 ? -0.258 -9.725 -0.532 1.00 96.00 182 GLY A CA 1
ATOM 1442 C C . GLY A 1 182 ? 0.296 -10.604 0.593 1.00 96.00 182 GLY A C 1
ATOM 1443 O O . GLY A 1 182 ? -0.242 -10.593 1.698 1.00 96.00 182 GLY A O 1
ATOM 1444 N N . MET A 1 183 ? 1.390 -11.338 0.360 1.00 93.62 183 MET A N 1
ATOM 1445 C CA . MET A 1 183 ? 2.026 -12.174 1.389 1.00 93.62 183 MET A CA 1
ATOM 1446 C C . MET A 1 183 ? 2.572 -11.361 2.570 1.00 93.62 183 MET A C 1
ATOM 1448 O O . MET A 1 183 ? 2.492 -11.834 3.706 1.00 93.62 183 MET A O 1
ATOM 1452 N N . GLY A 1 184 ? 3.045 -10.130 2.341 1.00 90.88 184 GLY A N 1
ATOM 1453 C CA . GLY A 1 184 ? 3.419 -9.195 3.414 1.00 90.88 184 GLY A CA 1
ATOM 1454 C C . GLY A 1 184 ? 2.278 -8.923 4.406 1.00 90.88 184 GLY A C 1
ATOM 1455 O O . GLY A 1 184 ? 2.513 -8.642 5.579 1.00 90.88 184 GLY A O 1
ATOM 1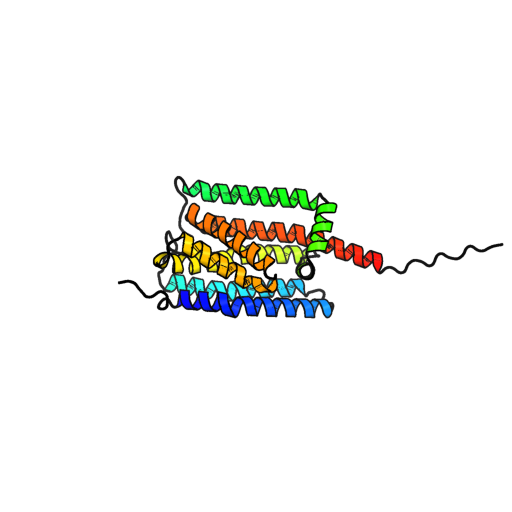456 N N . HIS A 1 185 ? 1.036 -9.137 3.969 1.00 91.50 185 HIS A N 1
ATOM 1457 C CA . HIS A 1 185 ? -0.188 -8.946 4.738 1.00 91.50 185 HIS A CA 1
ATOM 1458 C C . HIS A 1 185 ? -0.760 -10.250 5.316 1.00 91.50 185 HIS A C 1
ATOM 1460 O O . HIS A 1 185 ? -1.939 -10.325 5.662 1.00 91.50 185 HIS A O 1
ATOM 1466 N N . ALA A 1 186 ? 0.066 -11.291 5.483 1.00 89.06 186 ALA A N 1
ATOM 1467 C CA . ALA A 1 186 ? -0.357 -12.597 6.005 1.00 89.06 186 ALA A CA 1
ATOM 1468 C C . ALA A 1 186 ? -1.089 -12.540 7.361 1.00 89.06 186 ALA A C 1
ATOM 1470 O O . ALA A 1 186 ? -1.898 -13.420 7.663 1.00 89.06 186 ALA A O 1
ATOM 1471 N N . TYR A 1 187 ? -0.845 -11.504 8.172 1.00 85.19 187 TYR A N 1
ATOM 1472 C CA . TYR A 1 187 ? -1.544 -11.286 9.442 1.00 85.19 187 TYR A CA 1
ATOM 1473 C C . TYR A 1 187 ? -3.052 -11.007 9.274 1.00 85.19 187 TYR A C 1
ATOM 1475 O O . TYR A 1 187 ? -3.802 -11.181 10.227 1.00 85.19 187 TYR A O 1
ATOM 1483 N N . GLN A 1 188 ? -3.512 -10.635 8.074 1.00 87.75 188 GLN A N 1
ATOM 1484 C CA . GLN A 1 188 ? -4.927 -10.403 7.748 1.00 87.75 188 GLN A CA 1
ATOM 1485 C C . GLN A 1 188 ? -5.686 -11.693 7.365 1.00 87.75 188 GLN A C 1
ATOM 1487 O O . GLN A 1 188 ? -6.869 -11.651 7.018 1.00 87.75 188 GLN A O 1
ATOM 1492 N N . GLY A 1 189 ? -5.015 -12.850 7.391 1.00 89.12 189 GLY A N 1
ATOM 1493 C CA . GLY A 1 189 ? -5.569 -14.128 6.944 1.00 89.12 189 GLY A CA 1
ATOM 1494 C C . GLY A 1 189 ? -5.654 -14.254 5.417 1.00 89.12 189 GLY A C 1
ATOM 1495 O O . GLY A 1 189 ? -5.376 -13.319 4.671 1.00 89.12 189 GLY A O 1
ATOM 1496 N N . VAL A 1 190 ? -6.053 -15.434 4.929 1.00 91.94 190 VAL A N 1
ATOM 1497 C CA . VAL A 1 190 ? -6.009 -15.781 3.490 1.00 91.94 190 VAL A CA 1
ATOM 1498 C C . VAL A 1 190 ? -6.853 -14.835 2.628 1.00 91.94 190 VAL A C 1
ATOM 1500 O O . VAL A 1 190 ? -6.434 -14.443 1.542 1.00 91.94 190 VAL A O 1
ATOM 1503 N N . VAL A 1 191 ? -8.027 -14.429 3.121 1.00 91.56 191 VAL A N 1
ATOM 1504 C CA . VAL A 1 191 ? -8.900 -13.480 2.410 1.00 91.56 191 VAL A CA 1
ATOM 1505 C C . VAL A 1 191 ? -8.263 -12.091 2.339 1.00 91.56 191 VAL A C 1
ATOM 1507 O O . VAL A 1 191 ? -8.358 -11.444 1.299 1.00 91.56 191 VAL A O 1
ATOM 1510 N N . GLY A 1 192 ? -7.601 -11.643 3.412 1.00 90.94 192 GLY A N 1
ATOM 1511 C CA . GLY A 1 192 ? -6.849 -10.388 3.424 1.00 90.94 192 GLY A CA 1
ATOM 1512 C C . GLY A 1 192 ? -5.709 -10.414 2.411 1.00 90.94 192 GLY A C 1
ATOM 1513 O O . GLY A 1 192 ? -5.667 -9.569 1.527 1.00 90.94 192 GLY A O 1
ATOM 1514 N N . VAL A 1 193 ? -4.887 -11.468 2.430 1.00 93.88 193 VAL A N 1
ATOM 1515 C CA . VAL A 1 193 ? -3.804 -11.690 1.452 1.00 93.88 193 VAL A CA 1
ATOM 1516 C C . VAL A 1 193 ? -4.314 -11.615 0.011 1.00 93.88 193 VAL A C 1
ATOM 1518 O O . VAL A 1 193 ? -3.725 -10.918 -0.811 1.00 93.88 193 VAL A O 1
ATOM 1521 N N . ALA A 1 194 ? -5.422 -12.295 -0.304 1.00 96.69 194 ALA A N 1
ATOM 1522 C CA . ALA A 1 194 ? -5.989 -12.290 -1.652 1.00 96.69 194 ALA A CA 1
ATOM 1523 C C . ALA A 1 194 ? -6.507 -10.903 -2.069 1.00 96.69 194 ALA A C 1
ATOM 1525 O O . ALA A 1 194 ? -6.273 -10.473 -3.199 1.00 96.69 194 ALA A O 1
ATOM 1526 N N . LYS A 1 195 ? -7.181 -10.181 -1.162 1.00 95.25 195 LYS A N 1
ATOM 1527 C CA . LYS A 1 195 ? -7.640 -8.805 -1.413 1.00 95.25 195 LYS A CA 1
ATOM 1528 C C . LYS A 1 195 ? -6.462 -7.863 -1.640 1.00 95.25 195 LYS A C 1
ATOM 1530 O O . LYS A 1 195 ? -6.468 -7.123 -2.620 1.00 95.25 195 LYS A O 1
ATOM 1535 N N . THR A 1 196 ? -5.444 -7.938 -0.790 1.00 96.38 196 THR A N 1
ATOM 1536 C CA . THR A 1 196 ? -4.249 -7.099 -0.886 1.00 96.38 196 THR A CA 1
ATOM 1537 C C . THR A 1 196 ? -3.434 -7.416 -2.133 1.00 96.38 196 THR A C 1
ATOM 1539 O O . THR A 1 196 ? -2.972 -6.495 -2.794 1.00 96.38 196 THR A O 1
ATOM 1542 N N . ALA A 1 197 ? -3.339 -8.682 -2.548 1.00 98.06 197 ALA A N 1
ATOM 1543 C CA . ALA A 1 197 ? -2.751 -9.041 -3.840 1.00 98.06 197 ALA A CA 1
ATOM 1544 C C . ALA A 1 197 ? -3.571 -8.503 -5.028 1.00 98.06 197 ALA A C 1
ATOM 1546 O O . ALA A 1 197 ? -3.000 -8.087 -6.034 1.00 98.06 197 ALA A O 1
ATOM 1547 N N . GLY A 1 198 ? -4.903 -8.464 -4.918 1.00 98.44 198 GLY A N 1
ATOM 1548 C CA . GLY A 1 198 ? -5.779 -7.854 -5.924 1.00 98.44 198 GLY A CA 1
ATOM 1549 C C . GLY A 1 198 ? -5.564 -6.344 -6.063 1.00 98.44 198 GLY A C 1
ATOM 1550 O O . GLY A 1 198 ? -5.390 -5.850 -7.176 1.00 98.44 198 GLY A O 1
ATOM 1551 N N . VAL A 1 199 ? -5.501 -5.619 -4.939 1.00 98.31 199 VAL A N 1
ATOM 1552 C CA . VAL A 1 199 ? -5.096 -4.197 -4.904 1.00 98.31 199 VAL A CA 1
ATOM 1553 C C . VAL A 1 199 ? -3.685 -4.039 -5.476 1.00 98.31 199 VAL A C 1
ATOM 1555 O O . VAL A 1 199 ? -3.451 -3.192 -6.338 1.00 98.31 199 VAL A O 1
ATOM 1558 N N . GLY A 1 200 ? -2.798 -4.947 -5.067 1.00 98.44 200 GLY A N 1
ATOM 1559 C CA . GLY A 1 200 ? -1.495 -5.258 -5.637 1.00 98.44 200 GLY A CA 1
ATOM 1560 C C . GLY A 1 200 ? -1.450 -5.065 -7.152 1.00 98.44 200 GLY A C 1
ATOM 1561 O O . GLY A 1 200 ? -0.792 -4.171 -7.699 1.00 98.44 200 GLY A O 1
ATOM 1562 N N . LEU A 1 201 ? -2.252 -5.900 -7.805 1.00 98.62 201 LEU A N 1
ATOM 1563 C CA . LEU A 1 201 ? -2.313 -6.040 -9.248 1.00 98.62 201 LEU A CA 1
ATOM 1564 C C . LEU A 1 201 ? -2.901 -4.809 -9.935 1.00 98.62 201 LEU A C 1
ATOM 1566 O O . LEU A 1 201 ? -2.407 -4.419 -10.990 1.00 98.62 201 LEU A O 1
ATOM 1570 N N . VAL A 1 202 ? -3.915 -4.173 -9.340 1.00 98.50 202 VAL A N 1
ATOM 1571 C CA . VAL A 1 202 ? -4.490 -2.926 -9.871 1.00 98.50 202 VAL A CA 1
ATOM 1572 C C . VAL A 1 202 ? -3.437 -1.823 -9.899 1.00 98.50 202 VAL A C 1
ATOM 1574 O O . VAL A 1 202 ? -3.244 -1.190 -10.934 1.00 98.50 202 VAL A O 1
ATOM 1577 N N . LEU A 1 203 ? -2.717 -1.620 -8.797 1.00 98.62 203 LEU A N 1
ATOM 1578 C CA . LEU A 1 203 ? -1.665 -0.605 -8.714 1.00 98.62 203 LEU A CA 1
ATOM 1579 C C . LEU A 1 203 ? -0.509 -0.917 -9.678 1.00 98.62 203 LEU A C 1
ATOM 1581 O O . LEU A 1 203 ? -0.056 -0.025 -10.389 1.00 98.62 203 LEU A O 1
ATOM 1585 N N . ALA A 1 204 ? -0.102 -2.187 -9.796 1.00 98.25 204 ALA A N 1
ATOM 1586 C CA . ALA A 1 204 ? 0.906 -2.599 -10.776 1.00 98.25 204 ALA A CA 1
ATOM 1587 C C . ALA A 1 204 ? 0.451 -2.346 -12.226 1.00 98.25 204 ALA A C 1
ATOM 1589 O O . ALA A 1 204 ? 1.232 -1.856 -13.042 1.00 98.25 204 ALA A O 1
ATOM 1590 N N . ALA A 1 205 ? -0.819 -2.615 -12.548 1.00 98.06 205 ALA A N 1
ATOM 1591 C CA . ALA A 1 205 ? -1.389 -2.303 -13.855 1.00 98.06 205 ALA A CA 1
ATOM 1592 C C . ALA A 1 205 ? -1.410 -0.791 -14.117 1.00 98.06 205 ALA A C 1
ATOM 1594 O O . ALA A 1 205 ? -1.043 -0.367 -15.207 1.00 98.06 205 ALA A O 1
ATOM 1595 N N . ILE A 1 206 ? -1.766 0.034 -13.126 1.00 97.81 206 ILE A N 1
ATOM 1596 C CA . ILE A 1 206 ? -1.693 1.499 -13.233 1.00 97.81 206 ILE A CA 1
ATOM 1597 C C . ILE A 1 206 ? -0.256 1.959 -13.504 1.00 97.81 206 ILE A C 1
ATOM 1599 O O . ILE A 1 206 ? -0.051 2.791 -14.390 1.00 97.81 206 ILE A O 1
ATOM 1603 N N . THR A 1 207 ? 0.742 1.402 -12.812 1.00 97.19 207 THR A N 1
ATOM 1604 C CA . THR A 1 207 ? 2.158 1.716 -13.059 1.00 97.19 207 THR A CA 1
ATOM 1605 C C . THR A 1 207 ? 2.578 1.370 -14.484 1.00 97.19 207 THR A C 1
ATOM 1607 O O . THR A 1 207 ? 3.206 2.185 -15.154 1.00 97.19 207 THR A O 1
ATOM 1610 N N . LEU A 1 208 ? 2.215 0.181 -14.972 1.00 96.00 208 LEU A N 1
ATOM 1611 C CA . LEU A 1 208 ? 2.562 -0.258 -16.325 1.00 96.00 208 LEU A CA 1
ATOM 1612 C C . LEU A 1 208 ? 1.835 0.547 -17.406 1.00 96.00 208 LEU A C 1
ATOM 1614 O O . LEU A 1 208 ? 2.445 0.906 -18.407 1.00 96.00 208 LEU A O 1
ATOM 1618 N N . LEU A 1 209 ? 0.550 0.848 -17.204 1.00 95.38 209 LEU A N 1
ATOM 1619 C CA . LEU A 1 209 ? -0.261 1.579 -18.176 1.00 95.38 209 LEU A CA 1
ATOM 1620 C C . LEU A 1 209 ? 0.091 3.062 -18.241 1.00 95.38 209 LEU A C 1
ATOM 1622 O O . LEU A 1 209 ? -0.033 3.656 -19.300 1.00 95.38 209 LEU A O 1
ATOM 1626 N N . SER A 1 210 ? 0.483 3.672 -17.123 1.00 95.50 210 SER A N 1
ATOM 1627 C CA . SER A 1 210 ? 0.887 5.083 -17.099 1.00 95.50 210 SER A CA 1
ATOM 1628 C C . SER A 1 210 ? 2.376 5.294 -17.370 1.00 95.50 210 SER A C 1
ATOM 1630 O O . SER A 1 210 ? 2.810 6.438 -17.487 1.00 95.50 210 SER A O 1
ATOM 1632 N N . GLY A 1 211 ? 3.168 4.217 -17.380 1.00 93.81 211 GLY A N 1
ATOM 1633 C CA . GLY A 1 211 ? 4.628 4.278 -17.410 1.00 93.81 211 GLY A CA 1
ATOM 1634 C C . GLY A 1 211 ? 5.241 4.994 -16.197 1.00 93.81 211 GLY A C 1
ATOM 1635 O O . GLY A 1 211 ? 6.445 5.239 -16.185 1.00 93.81 211 GLY A O 1
ATOM 1636 N N . SER A 1 212 ? 4.440 5.342 -15.184 1.00 94.94 212 SER A N 1
ATOM 1637 C CA . SER A 1 212 ? 4.823 6.183 -14.053 1.00 94.94 212 SER A CA 1
ATOM 1638 C C . SER A 1 212 ? 4.441 5.528 -12.731 1.00 94.94 212 SER A C 1
ATOM 1640 O O . SER A 1 212 ? 3.370 4.939 -12.582 1.00 94.94 212 SER A O 1
ATOM 1642 N N . LEU A 1 213 ? 5.309 5.655 -11.732 1.00 96.12 213 LEU A N 1
ATOM 1643 C CA . LEU A 1 213 ? 5.027 5.168 -10.383 1.00 96.12 213 LEU A CA 1
ATOM 1644 C C . LEU A 1 213 ? 4.091 6.114 -9.609 1.00 96.12 213 LEU A C 1
ATOM 1646 O O . LEU A 1 213 ? 3.346 5.679 -8.732 1.00 96.12 213 LEU A O 1
ATOM 1650 N N . VAL A 1 214 ? 4.089 7.405 -9.957 1.00 96.62 214 VAL A N 1
ATOM 1651 C CA . VAL A 1 214 ? 3.376 8.458 -9.214 1.00 96.62 214 VAL A CA 1
ATOM 1652 C C . VAL A 1 214 ? 1.864 8.206 -9.119 1.00 96.62 214 VAL A C 1
ATOM 1654 O O . VAL A 1 214 ? 1.329 8.314 -8.015 1.00 96.62 214 VAL A O 1
ATOM 1657 N N . PRO A 1 215 ? 1.144 7.823 -10.195 1.00 97.69 215 PRO A N 1
ATOM 1658 C CA . PRO A 1 215 ? -0.287 7.543 -10.093 1.00 97.69 215 PRO A CA 1
ATOM 1659 C C . PRO A 1 215 ? -0.615 6.391 -9.134 1.00 97.69 215 PRO A C 1
ATOM 1661 O O . PRO A 1 215 ? -1.620 6.464 -8.429 1.00 97.69 215 PRO A O 1
ATOM 1664 N N . ALA A 1 216 ? 0.234 5.357 -9.072 1.00 98.06 216 ALA A N 1
ATOM 1665 C CA . ALA A 1 216 ? 0.057 4.239 -8.148 1.00 98.06 216 ALA A CA 1
ATOM 1666 C C . ALA A 1 216 ? 0.301 4.665 -6.691 1.00 98.06 216 ALA A C 1
ATOM 1668 O O . ALA A 1 216 ? -0.534 4.370 -5.843 1.00 98.06 216 ALA A O 1
ATOM 1669 N N . ILE A 1 217 ? 1.358 5.447 -6.420 1.00 98.56 217 ILE A N 1
ATOM 1670 C CA . ILE A 1 217 ? 1.640 6.016 -5.084 1.00 98.56 217 ILE A CA 1
ATOM 1671 C C . ILE A 1 217 ? 0.434 6.803 -4.561 1.00 98.56 217 ILE A C 1
ATOM 1673 O O . ILE A 1 217 ? -0.020 6.604 -3.433 1.00 98.56 217 ILE A O 1
ATOM 1677 N N . LEU A 1 218 ? -0.107 7.696 -5.395 1.00 98.44 218 LEU A N 1
ATOM 1678 C CA . LEU A 1 218 ? -1.237 8.540 -5.011 1.00 98.44 218 LEU A CA 1
ATOM 1679 C C . LEU A 1 218 ? -2.510 7.718 -4.794 1.00 98.44 218 LEU A C 1
ATOM 1681 O O . LEU A 1 218 ? -3.206 7.926 -3.800 1.00 98.44 218 LEU A O 1
ATOM 1685 N N . LEU A 1 219 ? -2.806 6.773 -5.691 1.00 98.62 219 LEU A N 1
ATOM 1686 C CA . LEU A 1 219 ? -3.975 5.905 -5.559 1.00 98.62 219 LEU A CA 1
ATOM 1687 C C . LEU A 1 219 ? -3.881 5.020 -4.309 1.00 98.62 219 LEU A C 1
ATOM 1689 O O . LEU A 1 219 ? -4.879 4.864 -3.610 1.00 98.62 219 LEU A O 1
ATOM 1693 N N . HIS A 1 220 ? -2.700 4.485 -3.998 1.00 98.75 220 HIS A N 1
ATOM 1694 C CA . HIS A 1 220 ? -2.466 3.687 -2.797 1.00 98.75 220 HIS A CA 1
ATOM 1695 C C . HIS A 1 220 ? -2.693 4.519 -1.527 1.00 98.75 220 HIS A C 1
ATOM 1697 O O . HIS A 1 220 ? -3.496 4.140 -0.677 1.00 98.75 220 HIS A O 1
ATOM 1703 N N . ALA A 1 221 ? -2.119 5.723 -1.447 1.00 98.69 221 ALA A N 1
ATOM 1704 C CA . ALA A 1 221 ? -2.374 6.613 -0.316 1.00 98.69 221 ALA A CA 1
ATOM 1705 C C . ALA A 1 221 ? -3.875 6.935 -0.157 1.00 98.69 221 ALA A C 1
ATOM 1707 O O . ALA A 1 221 ? -4.395 6.949 0.957 1.00 98.69 221 ALA A O 1
ATOM 1708 N N . VAL A 1 222 ? -4.603 7.160 -1.258 1.00 98.56 222 VAL A N 1
ATOM 1709 C CA . VAL A 1 222 ? -6.059 7.401 -1.229 1.00 98.56 222 VAL A CA 1
ATOM 1710 C C . VAL A 1 222 ? -6.834 6.166 -0.757 1.00 98.56 222 VAL A C 1
ATOM 1712 O O . VAL A 1 222 ? -7.762 6.308 0.047 1.00 98.56 222 VAL A O 1
ATOM 1715 N N . LEU A 1 223 ? -6.470 4.967 -1.223 1.00 98.31 223 LEU A N 1
ATOM 1716 C CA . LEU A 1 223 ? -7.056 3.695 -0.783 1.00 98.31 223 LEU A CA 1
ATOM 1717 C C . LEU A 1 223 ? -6.955 3.540 0.737 1.00 98.31 223 LEU A C 1
ATOM 1719 O O . LEU A 1 223 ? -7.967 3.285 1.397 1.00 98.31 223 LEU A O 1
ATOM 1723 N N . ASP A 1 224 ? -5.774 3.780 1.295 1.00 97.56 224 ASP A N 1
ATOM 1724 C CA . ASP A 1 224 ? -5.536 3.648 2.730 1.00 97.56 224 ASP A CA 1
ATOM 1725 C C . ASP A 1 224 ? -6.241 4.739 3.528 1.00 97.56 224 ASP A C 1
ATOM 1727 O O . ASP A 1 224 ? -6.920 4.445 4.512 1.00 97.56 224 ASP A O 1
ATOM 1731 N N . LEU A 1 225 ? -6.166 5.995 3.080 1.00 97.88 225 LEU A N 1
ATOM 1732 C CA . LEU A 1 225 ? -6.837 7.118 3.737 1.00 97.88 225 LEU A CA 1
ATOM 1733 C C . LEU A 1 225 ? -8.348 6.898 3.822 1.00 97.88 225 LEU A C 1
ATOM 1735 O O . LEU A 1 225 ? -8.953 7.083 4.882 1.00 97.88 225 LEU A O 1
ATOM 1739 N N . THR A 1 226 ? -8.968 6.507 2.708 1.00 97.62 226 THR A N 1
ATOM 1740 C CA . THR A 1 226 ? -10.416 6.271 2.647 1.00 97.62 226 THR A CA 1
ATOM 1741 C C . THR A 1 226 ? -10.810 5.062 3.489 1.00 97.62 226 THR A C 1
ATOM 1743 O O . THR A 1 226 ? -11.737 5.163 4.298 1.00 97.62 226 THR A O 1
ATOM 1746 N N . SER A 1 227 ? -10.056 3.964 3.403 1.00 94.56 227 SER A N 1
ATOM 1747 C CA . SER A 1 227 ? -10.276 2.767 4.222 1.00 94.56 227 SER A CA 1
ATOM 1748 C C . SER A 1 227 ? -10.129 3.067 5.714 1.00 94.56 227 SER A C 1
ATOM 1750 O O . SER A 1 227 ? -11.026 2.751 6.490 1.00 94.56 227 SER A O 1
ATOM 1752 N N . GLY A 1 228 ? -9.071 3.763 6.130 1.00 95.56 228 GLY A N 1
ATOM 1753 C CA . GLY A 1 228 ? -8.837 4.138 7.526 1.00 95.56 228 GLY A CA 1
ATOM 1754 C C . GLY A 1 228 ? -9.922 5.044 8.108 1.00 95.56 228 GLY A C 1
ATOM 1755 O O . GLY A 1 228 ? -10.264 4.930 9.287 1.00 95.56 228 GLY A O 1
ATOM 1756 N N . ARG A 1 229 ? -10.520 5.922 7.293 1.00 96.50 229 ARG A N 1
ATOM 1757 C CA . ARG A 1 229 ? -11.667 6.749 7.707 1.00 96.50 229 ARG A CA 1
ATOM 1758 C C . ARG A 1 229 ? -12.930 5.919 7.904 1.00 96.50 229 ARG A C 1
ATOM 1760 O O . ARG A 1 229 ? -13.578 6.066 8.938 1.00 96.50 229 ARG A O 1
ATOM 1767 N N . ILE A 1 230 ? -13.267 5.056 6.945 1.00 95.62 230 ILE A N 1
ATOM 1768 C CA . ILE A 1 230 ? -14.447 4.178 7.023 1.00 95.62 230 ILE A CA 1
ATOM 1769 C C . ILE A 1 230 ? -14.318 3.238 8.218 1.00 95.62 230 ILE A C 1
ATOM 1771 O O . ILE A 1 230 ? -15.205 3.166 9.070 1.00 95.62 230 ILE A O 1
ATOM 1775 N N . LEU A 1 231 ? -13.196 2.527 8.284 1.00 94.25 231 LEU A N 1
ATOM 1776 C CA . LEU A 1 231 ? -12.969 1.502 9.284 1.00 94.25 231 LEU A CA 1
ATOM 1777 C C . LEU A 1 231 ? -12.799 2.117 10.672 1.00 94.25 231 LEU A C 1
ATOM 1779 O O . LEU A 1 231 ? -13.353 1.572 11.615 1.00 94.25 231 LEU A O 1
ATOM 1783 N N . GLY A 1 232 ? -12.154 3.281 10.810 1.00 95.56 232 GLY A N 1
ATOM 1784 C CA . GLY A 1 232 ? -12.100 4.013 12.081 1.00 95.56 232 GLY A CA 1
ATOM 1785 C C . GLY A 1 232 ? -13.475 4.473 12.578 1.00 95.56 232 GLY A C 1
ATOM 1786 O O . GLY A 1 232 ? -13.774 4.357 13.766 1.00 95.56 232 GLY A O 1
ATOM 1787 N N . ALA A 1 233 ? -14.366 4.901 11.676 1.00 94.56 233 ALA A N 1
ATOM 1788 C CA . ALA A 1 233 ? -15.745 5.230 12.039 1.00 94.56 233 ALA A CA 1
ATOM 1789 C C . ALA A 1 233 ? -16.534 3.992 12.502 1.00 94.56 233 ALA A C 1
ATOM 1791 O O . ALA A 1 233 ? -17.209 4.046 13.532 1.00 94.56 233 ALA A O 1
ATOM 1792 N N . ALA A 1 234 ? -16.413 2.869 11.785 1.00 93.69 234 ALA A N 1
ATOM 1793 C CA . ALA A 1 234 ? -17.016 1.593 12.180 1.00 93.69 234 ALA A CA 1
ATOM 1794 C C . ALA A 1 234 ? -16.498 1.123 13.550 1.00 93.69 234 ALA A C 1
ATOM 1796 O O . ALA A 1 234 ? -17.262 0.657 14.396 1.00 93.69 234 ALA A O 1
ATOM 1797 N N . ALA A 1 235 ? -15.209 1.328 13.797 1.00 92.25 235 ALA A N 1
ATOM 1798 C CA . ALA A 1 235 ? -14.563 1.028 15.056 1.00 92.25 235 ALA A CA 1
ATOM 1799 C C . ALA A 1 235 ? -15.140 1.903 16.191 1.00 92.25 235 ALA A C 1
ATOM 1801 O O . ALA A 1 235 ? -15.637 1.384 17.190 1.00 92.25 235 ALA A O 1
ATOM 1802 N N . ALA A 1 236 ? -15.214 3.225 16.013 1.00 90.50 236 ALA A N 1
ATOM 1803 C CA . ALA A 1 236 ? -15.789 4.135 17.008 1.00 90.50 236 ALA A CA 1
ATOM 1804 C C . ALA A 1 236 ? -17.254 3.809 17.383 1.00 90.50 236 ALA A C 1
ATOM 1806 O O . ALA A 1 236 ? -17.677 4.081 18.511 1.00 90.50 236 ALA A O 1
ATOM 1807 N N . LEU A 1 237 ? -18.039 3.211 16.474 1.00 88.06 237 LEU A N 1
ATOM 1808 C CA . LEU A 1 237 ? -19.378 2.697 16.797 1.00 88.06 237 LEU A CA 1
ATOM 1809 C C . LEU A 1 237 ? -19.328 1.539 17.800 1.00 88.06 237 LEU A C 1
ATOM 1811 O O . LEU A 1 237 ? -20.160 1.489 18.708 1.00 88.06 237 LEU A O 1
ATOM 1815 N N . GLU A 1 238 ? -18.349 0.644 17.671 1.00 86.75 238 GLU A N 1
ATOM 1816 C CA . GLU A 1 238 ? -18.145 -0.470 18.597 1.00 86.75 238 GLU A CA 1
ATOM 1817 C C . GLU A 1 238 ? -17.865 0.019 20.020 1.00 86.75 238 GLU A C 1
ATOM 1819 O O . GLU A 1 238 ? -18.482 -0.465 20.970 1.00 86.75 238 GLU A O 1
ATOM 1824 N N . ASP A 1 239 ? -16.997 1.022 20.172 1.00 86.31 239 ASP A N 1
ATOM 1825 C CA . ASP A 1 239 ? -16.656 1.573 21.490 1.00 86.31 239 ASP A CA 1
ATOM 1826 C C . ASP A 1 239 ? -17.889 2.176 22.165 1.00 86.31 239 ASP A C 1
ATOM 1828 O O . ASP A 1 239 ? -18.159 1.907 23.336 1.00 86.31 239 ASP A O 1
ATOM 1832 N N . ARG A 1 240 ? -18.699 2.929 21.409 1.00 86.00 240 ARG A N 1
ATOM 1833 C CA . ARG A 1 240 ? -19.952 3.514 21.912 1.00 86.00 240 ARG A CA 1
ATOM 1834 C C . ARG A 1 240 ? -20.943 2.443 22.365 1.00 86.00 240 ARG A C 1
ATOM 1836 O O . ARG A 1 240 ? -21.602 2.624 23.390 1.00 86.00 240 ARG A O 1
ATOM 1843 N N . GLN A 1 241 ? -21.066 1.346 21.617 1.00 83.94 241 GLN A N 1
ATOM 1844 C CA . GLN A 1 241 ? -21.931 0.223 21.988 1.00 83.94 241 GLN A CA 1
ATOM 1845 C C . GLN A 1 241 ? -21.422 -0.473 23.256 1.00 83.94 241 GLN A C 1
ATOM 1847 O O . GLN A 1 241 ? -22.203 -0.658 24.189 1.00 83.94 241 GLN A O 1
ATOM 1852 N N . ARG A 1 242 ? -20.115 -0.765 23.340 1.00 83.12 242 ARG A N 1
ATOM 1853 C CA . ARG A 1 242 ? -19.488 -1.372 24.528 1.00 83.12 242 ARG A CA 1
ATOM 1854 C C . ARG A 1 242 ? -19.679 -0.508 25.776 1.00 83.12 242 ARG A C 1
ATOM 1856 O O . ARG A 1 242 ? -20.084 -1.028 26.817 1.00 83.12 242 ARG A O 1
ATOM 1863 N N . SER A 1 243 ? -19.470 0.808 25.670 1.00 84.00 243 SER A N 1
ATOM 1864 C CA . SER A 1 243 ? -19.702 1.746 26.777 1.00 84.00 243 SER A CA 1
ATOM 1865 C C . SER A 1 243 ? -21.163 1.749 27.234 1.00 84.00 243 SER A C 1
ATOM 1867 O O . SER A 1 243 ? -21.415 1.690 28.436 1.00 84.00 243 SER A O 1
ATOM 1869 N N . ARG A 1 244 ? -22.127 1.741 26.301 1.00 80.81 244 ARG A N 1
ATOM 1870 C CA . ARG A 1 244 ? -23.565 1.672 26.621 1.00 80.81 244 ARG A CA 1
ATOM 1871 C C . ARG A 1 244 ? -23.946 0.393 27.362 1.00 80.81 244 ARG A C 1
ATOM 1873 O O . ARG A 1 244 ? -24.697 0.469 28.324 1.00 80.81 244 ARG A O 1
ATOM 1880 N N . THR A 1 245 ? -23.415 -0.757 26.953 1.00 79.56 245 THR A N 1
ATOM 1881 C CA . THR A 1 245 ? -23.691 -2.046 27.613 1.00 79.56 245 THR A CA 1
ATOM 1882 C C . THR A 1 245 ? -23.003 -2.204 28.970 1.00 79.56 245 THR A C 1
ATOM 1884 O O . THR A 1 245 ? -23.414 -3.043 29.762 1.00 79.56 245 THR A O 1
ATOM 1887 N N . SER A 1 246 ? -21.954 -1.420 29.244 1.00 70.88 246 SER A N 1
ATOM 1888 C CA . SER A 1 246 ? -21.200 -1.471 30.506 1.00 70.88 246 SER A CA 1
ATOM 1889 C C . SER A 1 246 ? -21.744 -0.566 31.617 1.00 70.88 246 SER A C 1
ATOM 1891 O O . SER A 1 246 ? -21.262 -0.644 32.746 1.00 70.88 246 SER A O 1
ATOM 1893 N N . LEU A 1 247 ? -22.725 0.296 31.322 1.00 59.38 247 LEU A N 1
ATOM 1894 C CA . LEU A 1 247 ? -23.406 1.079 32.352 1.00 59.38 247 LEU A CA 1
ATOM 1895 C C . LEU A 1 247 ? -24.282 0.135 33.194 1.00 59.38 247 LEU A C 1
ATOM 1897 O O . LEU A 1 247 ? -25.024 -0.659 32.611 1.00 59.38 247 LEU A O 1
ATOM 1901 N N . PRO A 1 248 ? -24.213 0.184 34.539 1.00 55.69 248 PRO A N 1
ATOM 1902 C CA . PRO A 1 248 ? -25.122 -0.590 35.370 1.00 55.69 248 PRO A CA 1
ATOM 1903 C C . PRO A 1 248 ? -26.554 -0.194 35.013 1.00 55.69 248 PRO A C 1
ATOM 1905 O O . PRO A 1 248 ? -26.877 0.993 34.984 1.00 55.69 248 PRO A O 1
ATOM 1908 N N . VAL A 1 249 ? -27.393 -1.189 34.716 1.00 58.78 249 VAL A N 1
ATOM 1909 C CA . VAL A 1 249 ? -28.844 -1.009 34.639 1.00 58.78 249 VAL A CA 1
ATOM 1910 C C . VAL A 1 249 ? -29.243 -0.377 35.968 1.00 58.78 249 VAL A C 1
ATOM 1912 O O . VAL A 1 249 ? -29.091 -1.021 37.007 1.00 58.78 249 VAL A O 1
ATOM 1915 N N . GLU A 1 250 ? -29.641 0.899 35.959 1.00 54.38 250 GLU A N 1
ATOM 1916 C CA . GLU A 1 250 ? -30.222 1.538 37.137 1.00 54.38 250 GLU A CA 1
ATOM 1917 C C . GLU A 1 250 ? -31.330 0.612 37.620 1.00 54.38 250 GLU A C 1
ATOM 1919 O O . GLU A 1 250 ? -32.293 0.354 36.898 1.00 54.38 250 GLU A O 1
ATOM 1924 N N . ALA A 1 251 ? -31.124 0.029 38.802 1.00 52.75 251 ALA A N 1
ATOM 1925 C CA . ALA A 1 251 ? -32.109 -0.810 39.444 1.00 52.75 251 ALA A CA 1
ATOM 1926 C C . ALA A 1 251 ? -33.405 -0.004 39.502 1.00 52.75 251 ALA A C 1
ATOM 1928 O O . ALA A 1 251 ? -33.453 1.033 40.169 1.00 52.75 251 ALA A O 1
ATOM 1929 N N . GLU A 1 252 ? -34.425 -0.457 38.772 1.00 52.09 252 GLU A N 1
ATOM 1930 C CA . GLU A 1 252 ? -35.785 0.036 38.922 1.00 52.09 252 GLU A CA 1
ATOM 1931 C C . GLU A 1 252 ? -36.104 0.002 40.415 1.00 52.09 252 GLU A C 1
ATOM 1933 O O . GLU A 1 252 ? -36.206 -1.059 41.032 1.00 52.09 252 GLU A O 1
ATOM 1938 N N . SER A 1 253 ? -36.167 1.191 41.014 1.00 53.53 253 SER A N 1
ATOM 1939 C CA . SER A 1 253 ? -36.600 1.378 42.389 1.00 53.53 253 SER A CA 1
ATOM 1940 C C . SER A 1 253 ? -37.986 0.745 42.505 1.00 53.53 253 SER A C 1
ATOM 1942 O O . SER A 1 253 ? -38.904 1.222 41.826 1.00 53.53 253 SER A O 1
ATOM 1944 N N . PRO A 1 254 ? -38.174 -0.335 43.290 1.00 54.28 254 PRO A N 1
ATOM 1945 C CA . PRO A 1 254 ? -39.483 -0.939 43.412 1.00 54.28 254 PRO A CA 1
ATOM 1946 C C . PRO A 1 254 ? -40.404 0.108 44.027 1.00 54.28 254 PRO A C 1
ATOM 1948 O O . PRO A 1 254 ? -40.138 0.653 45.103 1.00 54.28 254 PRO A O 1
ATOM 1951 N N . ALA A 1 255 ? -41.454 0.430 43.275 1.00 56.66 255 ALA A N 1
ATOM 1952 C CA . ALA A 1 255 ? -42.483 1.373 43.656 1.00 56.66 255 ALA A CA 1
ATOM 1953 C C . ALA A 1 255 ? -42.904 1.123 45.110 1.00 56.66 255 ALA A C 1
ATOM 1955 O O . ALA A 1 255 ? -43.256 0.005 45.486 1.00 56.66 255 ALA A O 1
ATOM 1956 N N . ARG A 1 256 ? -42.860 2.181 45.928 1.00 57.19 256 ARG A N 1
ATOM 1957 C CA . ARG A 1 256 ? -43.467 2.184 47.259 1.00 57.19 256 ARG A CA 1
ATOM 1958 C C . ARG A 1 256 ? -44.951 1.875 47.093 1.00 57.19 256 ARG A C 1
ATOM 1960 O O . ARG A 1 256 ? -45.712 2.741 46.673 1.00 57.19 256 ARG A O 1
ATOM 1967 N N . THR A 1 257 ? -45.352 0.656 47.422 1.00 60.19 257 THR A N 1
ATOM 1968 C CA . THR A 1 257 ? -46.749 0.339 47.698 1.00 60.19 257 THR A CA 1
ATOM 1969 C C . THR A 1 257 ? -47.086 0.915 49.067 1.00 60.19 257 THR A C 1
ATOM 1971 O O . THR A 1 257 ? -46.491 0.522 50.073 1.00 60.19 257 THR A O 1
ATOM 1974 N N . SER A 1 258 ? -47.968 1.912 49.045 1.00 64.50 258 SER A N 1
ATOM 1975 C CA . SER A 1 258 ? -48.695 2.483 50.181 1.00 64.50 258 SER A CA 1
ATOM 1976 C C . SER A 1 258 ? -49.516 1.446 50.931 1.00 64.50 258 SER A C 1
ATOM 1978 O O . SER A 1 258 ? -50.109 0.599 50.222 1.00 64.50 258 SER A O 1
#

Secondary structure (DSSP, 8-state):
----GGG-HHHHHHHHIIIIIHHHHHHHHHHHHHHHHHTT-TTHHHHHHHHHHHHHHHHHHHHHHHHHHTT--SSTTTT-SS----GGGHHHHHHHHHHHHHHHHHHHHHHT-HHHHHHHHHH-GGGGGGS--SHHHHHHHHHHHHHHHHHHHIIIIIIIIHHHHHHH-HHHHHHHHHHHHHHHTGGGHHHHHHHHHHHHHHHHHHHHHHS-SHHHHHHHHHHHHHHHHHHHHHHHHHHHHHHHHHS-----------

pLDDT: mean 90.33, std 10.63, range [44.22, 98.75]

Foldseek 3Di:
DDDDLPVDPLLVVLVCCLQPVLLVVLLVLLVQLVVCVVVVPPCSLVVSLVVLLVVLCVVQVVSVVVCVVVVQDCPFLAQQAPYAFDDQLVVLLVVLVVLLVVLVVVLVVLLVDPVNLLVLLVPCPSVLSNADQDPSSLVSLLVSLLSCLVRLLCSQQRRQQSSCCVPPHNLVSQLVSLLSQLSSVCVSPPVSSVVSSVLSNSLSVSCVSNSHSVSSSVSSSSNSSSCSSSSNSSSNVVVVVVVVVPDPPPPPPPDPDD

Solvent-accessible surface area (backbone atoms only — not comparable to full-atom values): 13127 Å² total; per-residue (Å²): 131,87,77,59,83,86,71,40,69,66,50,50,49,52,51,48,36,34,73,50,50,38,26,53,47,42,42,49,50,52,56,51,46,50,53,30,52,76,70,66,44,91,56,34,64,56,52,48,43,54,48,52,46,51,51,44,50,65,54,34,50,59,53,51,51,50,44,55,73,70,65,57,59,47,30,74,88,25,38,11,70,71,38,77,65,56,85,73,18,46,55,22,44,50,48,33,52,51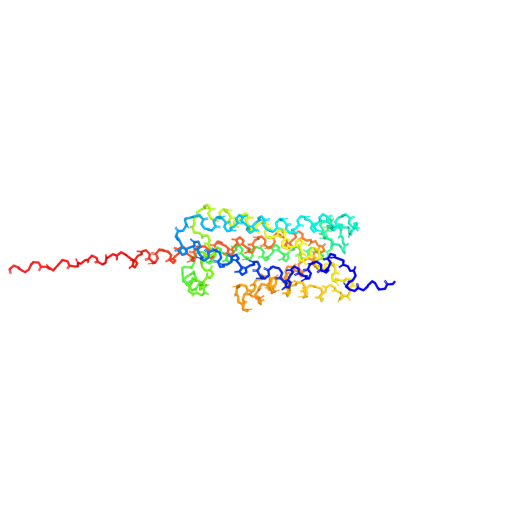,52,41,52,49,47,52,52,50,36,53,56,42,72,73,31,66,70,58,30,52,52,49,43,73,72,40,66,79,60,44,76,77,39,35,72,49,73,66,34,44,53,48,48,46,51,34,20,46,46,47,14,48,34,51,41,44,49,38,53,18,46,44,17,38,62,35,21,88,79,60,37,62,68,52,13,28,50,53,32,8,49,39,54,5,42,35,38,48,73,60,38,74,68,40,18,54,51,44,18,50,54,30,36,53,38,35,48,31,23,65,44,18,45,17,39,59,50,28,24,53,35,42,17,46,52,41,42,38,48,50,52,46,48,10,51,20,34,46,51,51,55,54,51,53,56,61,72,66,52,78,78,77,75,75,73,77,75,84,80,127

InterPro domains:
  IPR003675 CAAX prenyl protease 2/Lysostaphin resistance protein A-like domain [PF02517] (143-225)

Sequence (258 aa):
MTVPLLSDPILITMLALSVGILPLLGKYEHRRLQRWIEARRSDARLRHYAWTEGSEWILTVPLFVWWVMDARGLGEGALRLSHVPSGWEWLGVAAAIGASLFLFFQMRATLENADVLDKLRSGMGELIDWMPRTHEEHQAFSRLSVTAGICEEVLYRGILLASLEPFVGPWVAALASSVLFGMGHAYQGVVGVAKTAGVGLVLAAITLLSGSLVPAILLHAVLDLTSGRILGAAAALEDRQRSRTSLPVEAESPARTS

Organism: Eiseniibacteriota bacterium (NCBI:txid2212470)

Radius of gyration: 21.82 Å; Cα contacts (8 Å, |Δi|>4): 312; chains: 1; bounding box: 73×28×76 Å

Nearest PDB structures (foldseek):
  8k1p-assembly1_A  TM=1.722E-01  e=5.847E+00  Mycobacterium tuberculosis H37Rv

Mean predicted aligned error: 6.08 Å